Protein AF-A0A369RUY4-F1 (afdb_monomer)

pLDDT: mean 75.89, std 13.05, range [40.28, 94.81]

Radius of gyration: 27.17 Å; Cα contacts (8 Å, |Δi|>4): 228; chains: 1; bounding box: 70×56×96 Å

Solvent-accessible surface area (backbone atoms only — not comparable to full-atom values): 20072 Å² total; per-residue (Å²): 114,73,68,60,56,51,53,50,53,52,52,54,54,51,54,53,51,55,52,52,51,55,51,40,53,49,48,41,55,51,27,54,54,54,34,48,51,55,45,53,51,63,60,68,72,45,92,86,73,75,51,71,63,56,51,42,53,43,50,34,37,52,31,33,34,54,32,32,48,55,48,35,49,41,52,49,51,58,48,58,36,69,73,66,43,84,73,48,53,76,63,61,49,67,65,57,45,49,52,51,44,51,51,42,50,54,27,51,45,48,31,46,50,41,53,34,53,47,32,51,54,50,38,50,62,71,71,48,67,73,90,72,64,54,77,76,56,57,57,60,64,49,54,50,56,54,52,50,44,53,52,48,51,49,51,52,48,50,54,48,63,66,48,52,66,71,74,44,69,86,74,54,92,78,69,65,83,91,61,90,74,82,79,68,73,53,89,79,61,57,86,80,55,53,74,66,55,39,53,48,54,42,56,49,44,43,64,53,48,50,51,46,48,52,51,36,50,50,42,49,52,52,47,52,54,50,52,52,53,52,47,52,51,52,52,54,48,58,59,55,53,48,54,52,53,52,53,50,47,75,74,41,89,64,58,70,67,46,49,57,53,49,53,55,49,52,52,51,51,50,53,49,53,53,50,52,54,51,53,48,54,54,50,50,50,43,51,49,55,49,50,43,48,48,70,26,46,46,62,56,48,51,50,52,50,47,53,61,80,40,92,66,74,76,58,66,68,59,53,50,53,50,50,50,49,26,39,51,37,45,45,46,50,58,50,54,55,42,73,69,33,63,69,54,45,54,48,53,54,49,50,52,59,65,66,65,61,68,82,84,87,116

Foldseek 3Di:
DVVVVVVVVVVVVVVLLVVLLVLLVVLLVLLCVQLVVLLCLLPVVDPPDDALLSVLLNQLSVLLSVLSNLLSVLSVQLSVQVVPDLVSLVVCDVVNLLVSLLSNLLSLLSNLLSLLLLLVVLLCVLPDDPVPPDVVVSVVSNVVSVVVSVVVSCVVSVVSVVCSVVVPPVPCVPPPDPDSDRDRSDNLPLLPDDLVVLVVVLVCLCVRQVVSLVSLVVSLVVLVVSLVVLVVVLVVCCPPVLVVLVVVCVVDPPNPVSVVVVVVVVVVSVVSVVVSVVSVLSSVLSVLSSVLSCQLPVVVSVSSVCSSVDNDDDDPSVVSVSNSSNSNSSSVSSVVNCVSPVVSVVVVVVVCVVPVPDPPPD

Secondary structure (DSSP, 8-state):
-HHHHHHHHHHHHHHHHHHHHHHHHHHHHHHHHHHHHHHHHHHHT-TT---HHHHHHHHHHHHHHHHHHHHHHHHHHHHHHHHS-HHHHTTS-HHHHHHHHHHHHHHHHHHHHHHHHHHHHHHHHHHS-GGG--TTHHHHHHHHHHHHHHHHHHHHHHHHHHHGGGSS-TTGGGT--S--------TT-GGG--HHHHHHHHHHHIIIIIHHHHHHHHHHHHHHHHHHHHHHHHHHHHHHHHHHHHHHHHH-S-HHHHHHHHHHHHHHHHHHHHHHHHHHHHHHHHHHHHHHHHHHHHHHHHHHHHHHH---PPPHHHHHHHHHHHHHHHHHHHHHHHHH-HHHHHHHHHHHHHHSS-GGG-

Sequence (362 aa):
MANLTAQRNIRSSSIAKSFMHVISILEFCLCILFNMLVVLFFLRKGRRRLSSTQFLIVAVSVTDMFYTCSGVAAALITGIFSETSESAFSVINPIICQLMITFQFILIEASVLTRFLLSMARYAVITRNIKTINTGTMQKLLTFPIIKWMLFMVWTGSILVITIPKWLPPNSIFQQQNKTVLISCSILSSSKLSSDEKFYNFILSILTIVVPSLFILNNYVLILKHLSSSARRVSSYNGGHLAVAYAKLIMNQNRRTSINAIEKQMLRIYTLKRRRSQQRQLATTVMILSSTLIISYYPIVIINIAANFTTVSVSSLYVQVVLSISYLISIVAPMLLLVRNRKLQSYVKSWFKTNSVSPIDQ

Mean predicted aligned error: 9.69 Å

Nearest PDB structures (foldseek):
  9erx-assembly1_R  TM=7.473E-01  e=2.464E-05  Homo sapiens
  7wv9-assembly1_R  TM=6.991E-01  e=1.032E-05  Homo sapiens
  8k8j-assembly1_R  TM=7.428E-01  e=9.490E-05  Escherichia coli
  6n4b-assembly1_R  TM=6.699E-01  e=6.415E-05  Homo sapiens
  8wu1-assembly1_R  TM=6.701E-01  e=2.581E-04  Homo sapiens

Structure (mmCIF, N/CA/C/O backbone):
data_AF-A0A369RUY4-F1
#
_entry.id   AF-A0A369RUY4-F1
#
loop_
_atom_site.group_PDB
_atom_site.id
_atom_site.type_symbol
_atom_site.label_atom_id
_atom_site.label_alt_id
_atom_site.label_comp_id
_atom_site.label_asym_id
_atom_site.label_entity_id
_atom_site.label_seq_id
_atom_site.pdbx_PDB_ins_code
_atom_site.Cartn_x
_atom_site.Cartn_y
_atom_site.Cartn_z
_atom_site.occupancy
_atom_site.B_iso_or_equiv
_atom_site.auth_seq_id
_atom_site.auth_comp_id
_atom_site.auth_asym_id
_atom_site.auth_atom_id
_atom_site.pdbx_PDB_model_num
ATOM 1 N N . MET A 1 1 ? 0.901 -11.880 -49.699 1.00 62.62 1 MET A N 1
ATOM 2 C CA . MET A 1 1 ? 0.2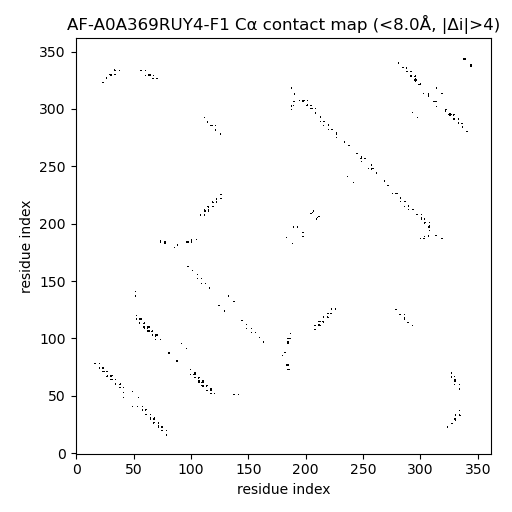33 -12.026 -48.380 1.00 62.62 1 MET A CA 1
ATOM 3 C C . MET A 1 1 ? 1.099 -11.586 -47.192 1.00 62.62 1 MET A C 1
ATOM 5 O O . MET A 1 1 ? 0.550 -10.936 -46.315 1.00 62.62 1 MET A O 1
ATOM 9 N N . ALA A 1 2 ? 2.421 -11.825 -47.174 1.00 70.69 2 ALA A N 1
ATOM 10 C CA . ALA A 1 2 ? 3.309 -11.419 -46.066 1.00 70.69 2 ALA A CA 1
ATOM 11 C C . ALA A 1 2 ? 3.302 -9.905 -45.725 1.00 70.69 2 ALA A C 1
ATOM 13 O O . ALA A 1 2 ? 3.441 -9.528 -44.562 1.00 70.69 2 ALA A O 1
ATOM 14 N N . ASN A 1 3 ? 3.072 -9.036 -46.718 1.00 75.00 3 ASN A N 1
ATOM 15 C CA . ASN A 1 3 ? 3.062 -7.581 -46.516 1.00 75.00 3 ASN A CA 1
ATOM 16 C C . ASN A 1 3 ? 1.804 -7.082 -45.768 1.00 75.00 3 ASN A C 1
ATOM 18 O O . ASN A 1 3 ? 1.881 -6.176 -44.942 1.00 75.00 3 ASN A O 1
ATOM 22 N N . LEU A 1 4 ? 0.650 -7.732 -45.977 1.00 75.88 4 LEU A N 1
ATOM 23 C CA . LEU A 1 4 ? -0.608 -7.387 -45.296 1.00 75.88 4 LEU A CA 1
ATOM 24 C C . LEU A 1 4 ? -0.599 -7.818 -43.823 1.00 75.88 4 LEU A C 1
ATOM 26 O O . LEU A 1 4 ? -1.113 -7.102 -42.965 1.00 75.88 4 LEU A O 1
ATOM 30 N N . THR A 1 5 ? 0.018 -8.961 -43.508 1.00 76.69 5 THR A N 1
ATOM 31 C CA . THR A 1 5 ? 0.203 -9.417 -42.121 1.00 76.69 5 THR A CA 1
ATOM 32 C C . THR A 1 5 ? 1.161 -8.514 -41.347 1.00 76.69 5 THR A C 1
ATOM 34 O O . THR A 1 5 ? 0.877 -8.176 -40.199 1.00 76.69 5 THR A O 1
ATOM 37 N N . ALA A 1 6 ? 2.244 -8.046 -41.978 1.00 70.75 6 ALA A N 1
ATOM 38 C CA . ALA A 1 6 ? 3.175 -7.102 -41.359 1.00 70.75 6 ALA A CA 1
ATOM 39 C C . ALA A 1 6 ? 2.502 -5.748 -41.068 1.00 70.75 6 ALA A C 1
ATOM 41 O O . ALA A 1 6 ? 2.570 -5.247 -39.946 1.00 70.75 6 ALA A O 1
ATOM 42 N N . GLN A 1 7 ? 1.762 -5.200 -42.036 1.00 73.06 7 GLN A N 1
ATOM 43 C CA . GLN A 1 7 ? 1.059 -3.925 -41.873 1.00 73.06 7 GLN A CA 1
ATOM 44 C C . GLN A 1 7 ? -0.062 -3.999 -40.819 1.00 73.06 7 GLN A C 1
ATOM 46 O O . GLN A 1 7 ? -0.248 -3.060 -40.039 1.00 73.06 7 GLN A O 1
ATOM 51 N N . ARG A 1 8 ? -0.775 -5.133 -40.731 1.00 74.56 8 ARG A N 1
ATOM 52 C CA . ARG A 1 8 ? -1.787 -5.370 -39.689 1.00 74.56 8 ARG A CA 1
ATOM 53 C C . ARG A 1 8 ? -1.167 -5.421 -38.290 1.00 74.56 8 ARG A C 1
ATOM 55 O O . ARG A 1 8 ? -1.718 -4.802 -37.383 1.00 74.56 8 ARG A O 1
ATOM 62 N N . ASN A 1 9 ? -0.018 -6.083 -38.136 1.00 71.94 9 ASN A N 1
ATOM 63 C CA . ASN A 1 9 ? 0.699 -6.178 -36.859 1.00 71.94 9 ASN A CA 1
ATOM 64 C C . ASN A 1 9 ? 1.228 -4.816 -36.380 1.00 71.94 9 ASN A C 1
ATOM 66 O O . ASN A 1 9 ? 1.150 -4.500 -35.190 1.00 71.94 9 ASN A O 1
ATOM 70 N N . ILE A 1 10 ? 1.707 -3.972 -37.300 1.00 75.94 10 ILE A N 1
ATOM 71 C CA . ILE A 1 10 ? 2.137 -2.604 -36.977 1.00 75.94 10 ILE A CA 1
ATOM 72 C C . ILE A 1 10 ? 0.941 -1.790 -36.462 1.00 75.94 10 ILE A C 1
ATOM 74 O O . ILE A 1 10 ? 1.022 -1.186 -35.388 1.00 75.94 10 ILE A O 1
ATOM 78 N N . ARG A 1 11 ? -0.203 -1.842 -37.160 1.00 72.88 11 ARG A N 1
ATOM 79 C CA . ARG A 1 11 ? -1.408 -1.086 -36.780 1.00 72.88 11 ARG A CA 1
ATOM 80 C C . ARG A 1 11 ? -1.993 -1.541 -35.441 1.00 72.88 11 ARG A C 1
ATOM 82 O O . ARG A 1 11 ? -2.355 -0.694 -34.629 1.00 72.88 11 ARG A O 1
ATOM 89 N N . SER A 1 12 ? -2.042 -2.848 -35.170 1.00 73.75 12 SER A N 1
ATOM 90 C CA . SER A 1 12 ? -2.511 -3.359 -33.873 1.00 73.75 12 SER A CA 1
ATOM 91 C C . SER A 1 12 ? -1.590 -2.952 -32.721 1.00 73.75 12 SER A C 1
ATOM 93 O O . SER A 1 12 ? -2.078 -2.631 -31.640 1.00 73.75 12 SER A O 1
ATOM 95 N N . SER A 1 13 ? -0.272 -2.911 -32.950 1.00 75.00 13 SER A N 1
ATOM 96 C CA . SER A 1 13 ? 0.691 -2.483 -31.927 1.00 75.00 13 SER A CA 1
ATOM 97 C C . SER A 1 13 ? 0.571 -0.993 -31.585 1.00 75.00 13 SER A C 1
ATOM 99 O O . SER A 1 13 ? 0.674 -0.628 -30.417 1.00 75.00 13 SER A O 1
ATOM 101 N N . SER A 1 14 ? 0.291 -0.143 -32.578 1.00 77.81 14 SER A N 1
ATOM 102 C CA . SER A 1 14 ? 0.084 1.295 -32.379 1.00 77.81 14 SER A CA 1
ATOM 103 C C . SER A 1 14 ? -1.190 1.571 -31.575 1.00 77.81 14 SER A C 1
ATOM 105 O O . SER A 1 14 ? -1.129 2.280 -30.575 1.00 77.81 14 SER A O 1
ATOM 107 N N . ILE A 1 15 ? -2.311 0.919 -31.911 1.00 80.12 15 ILE A N 1
ATOM 108 C CA . ILE A 1 15 ? -3.580 1.084 -31.177 1.00 80.12 15 ILE A CA 1
ATOM 109 C C . ILE A 1 15 ? -3.428 0.668 -29.706 1.00 80.12 15 ILE A C 1
ATOM 111 O O . ILE A 1 15 ? -3.893 1.377 -28.813 1.00 80.12 15 ILE A O 1
ATOM 115 N N . ALA A 1 16 ? -2.752 -0.456 -29.440 1.00 78.69 16 ALA A N 1
ATOM 116 C CA . ALA A 1 16 ? -2.512 -0.921 -28.075 1.00 78.69 16 ALA A CA 1
ATOM 117 C C . ALA A 1 16 ? -1.674 0.080 -27.261 1.00 78.69 16 ALA A C 1
ATOM 119 O O . ALA A 1 16 ? -1.994 0.352 -26.104 1.00 78.69 16 ALA A O 1
ATOM 120 N N . LYS A 1 17 ? -0.638 0.675 -27.869 1.00 75.31 17 LYS A N 1
ATOM 121 C CA . LYS A 1 17 ? 0.183 1.709 -27.223 1.00 75.31 17 LYS A CA 1
ATOM 122 C C . LYS A 1 17 ? -0.643 2.948 -26.890 1.00 75.31 17 LYS A C 1
ATOM 124 O O . LYS A 1 17 ? -0.644 3.358 -25.730 1.00 75.31 17 LYS A O 1
ATOM 129 N N . SER A 1 18 ? -1.390 3.497 -27.850 1.00 77.06 18 SER A N 1
ATOM 130 C CA . SER A 1 18 ? -2.226 4.683 -27.618 1.00 77.06 18 SER A CA 1
ATOM 131 C C . SER A 1 18 ? -3.280 4.436 -26.533 1.00 77.06 18 SER A C 1
ATOM 133 O O . SER A 1 18 ? -3.500 5.291 -25.679 1.00 77.06 18 SER A O 1
ATOM 135 N N . PHE A 1 19 ? -3.883 3.243 -26.498 1.00 79.69 19 PHE A N 1
ATOM 136 C CA . PHE A 1 19 ? -4.827 2.865 -25.445 1.00 79.69 19 PHE A CA 1
ATOM 137 C C . PHE A 1 19 ? -4.181 2.861 -24.050 1.00 79.69 19 PHE A C 1
ATOM 139 O O . PHE A 1 19 ? -4.746 3.422 -23.111 1.00 79.69 19 PHE A O 1
ATOM 146 N N . MET A 1 20 ? -2.968 2.310 -23.919 1.00 77.31 20 MET A N 1
ATOM 147 C CA . MET A 1 20 ? -2.221 2.351 -22.656 1.00 77.31 20 MET A CA 1
ATOM 148 C C . MET A 1 20 ? -1.911 3.786 -22.209 1.00 77.31 20 MET A C 1
ATOM 150 O O . MET A 1 20 ? -1.991 4.074 -21.019 1.00 77.31 20 MET A O 1
ATOM 154 N N . HIS A 1 21 ? -1.637 4.709 -23.139 1.00 76.56 21 HIS A N 1
ATOM 155 C CA . HIS A 1 21 ? -1.399 6.118 -22.799 1.00 76.56 21 HIS A CA 1
ATOM 156 C C . HIS A 1 21 ? -2.650 6.778 -22.225 1.00 76.56 21 HIS A C 1
ATOM 158 O O . HIS A 1 21 ? -2.573 7.459 -21.204 1.00 76.56 21 HIS A O 1
ATOM 164 N N . VAL A 1 22 ? -3.810 6.549 -22.847 1.00 80.69 22 VAL A N 1
ATOM 165 C CA . VAL A 1 22 ? -5.093 7.066 -22.350 1.00 80.69 22 VAL A CA 1
ATOM 166 C C . VAL A 1 22 ? -5.375 6.542 -20.941 1.00 80.69 22 VAL A C 1
ATOM 168 O O . VAL A 1 22 ? -5.764 7.323 -20.072 1.00 80.69 22 VAL A O 1
ATOM 171 N N . ILE A 1 23 ? -5.123 5.252 -20.688 1.00 80.62 23 ILE A N 1
ATOM 172 C CA . ILE A 1 23 ? -5.249 4.667 -19.346 1.00 80.62 23 ILE A CA 1
ATOM 173 C C . ILE A 1 23 ? -4.308 5.363 -18.359 1.00 80.62 23 ILE A C 1
ATOM 175 O O . ILE A 1 23 ? -4.765 5.788 -17.301 1.00 80.62 23 ILE A O 1
ATOM 179 N N . SER A 1 24 ? -3.028 5.542 -18.697 1.00 76.38 24 SER A N 1
ATOM 180 C CA . SER A 1 24 ? -2.070 6.214 -17.812 1.00 76.38 24 SER A CA 1
ATOM 181 C C . SER A 1 24 ? -2.463 7.667 -17.511 1.00 76.38 24 SER A C 1
ATOM 183 O O . SER A 1 24 ? -2.373 8.102 -16.364 1.00 76.38 24 SER A O 1
ATOM 185 N N . ILE A 1 25 ? -2.959 8.420 -18.499 1.00 78.12 25 ILE A N 1
ATOM 186 C CA . ILE A 1 25 ? -3.465 9.790 -18.290 1.00 78.12 25 ILE A CA 1
ATOM 187 C C . ILE A 1 25 ? -4.665 9.778 -17.338 1.00 78.12 25 ILE A C 1
ATOM 189 O O . ILE A 1 25 ? -4.730 10.583 -16.407 1.00 78.12 25 ILE A O 1
ATOM 193 N N . LEU A 1 26 ? -5.601 8.847 -17.533 1.00 81.12 26 LEU A N 1
ATOM 194 C CA . LEU A 1 26 ? -6.762 8.705 -16.660 1.00 81.12 26 LEU A CA 1
ATOM 195 C C . LEU A 1 26 ? -6.344 8.351 -15.223 1.00 81.12 26 LEU A C 1
ATOM 197 O O . LEU A 1 26 ? -6.834 8.969 -14.277 1.00 81.12 26 LEU A O 1
ATOM 201 N N . GLU A 1 27 ? -5.413 7.408 -15.054 1.00 77.88 27 GLU A N 1
ATOM 202 C CA . GLU A 1 27 ? -4.807 7.058 -13.763 1.00 77.88 27 GLU A CA 1
ATOM 203 C C . GLU A 1 27 ? -4.219 8.293 -13.075 1.00 77.88 27 GLU A C 1
ATOM 205 O O . GLU A 1 27 ? -4.485 8.528 -11.897 1.00 77.88 27 GLU A O 1
ATOM 210 N N . PHE A 1 28 ? -3.482 9.127 -13.808 1.00 78.44 28 PHE A N 1
ATOM 211 C CA . PHE A 1 28 ? -2.893 10.358 -13.284 1.00 78.44 28 PHE A CA 1
ATOM 212 C C . PHE A 1 28 ? -3.943 11.366 -12.816 1.00 78.44 28 PHE A C 1
ATOM 214 O O . PHE A 1 28 ? -3.868 11.852 -11.684 1.00 78.44 28 PHE A O 1
ATOM 221 N N . CYS A 1 29 ? -4.954 11.641 -13.644 1.00 79.38 29 CYS A N 1
ATOM 222 C CA . CYS A 1 29 ? -6.037 12.558 -13.295 1.00 79.38 29 CYS A CA 1
ATOM 223 C C . CYS A 1 29 ? -6.797 12.088 -12.048 1.00 79.38 29 CYS A C 1
ATOM 225 O O . CYS A 1 29 ? -7.028 12.877 -11.127 1.00 79.38 29 CYS A O 1
ATOM 227 N N . LEU A 1 30 ? -7.147 10.799 -11.984 1.00 80.69 30 LEU A N 1
ATOM 228 C CA . LEU A 1 30 ? -7.824 10.218 -10.825 1.00 80.69 30 LEU A CA 1
ATOM 229 C C . LEU A 1 30 ? -6.920 10.260 -9.588 1.00 80.69 30 LEU A C 1
ATOM 231 O O . LEU A 1 30 ? -7.365 10.659 -8.512 1.00 80.69 30 LEU A O 1
ATOM 235 N N . CYS A 1 31 ? -5.644 9.906 -9.730 1.00 78.25 31 CYS A N 1
ATOM 236 C CA . CYS A 1 31 ? -4.682 9.917 -8.637 1.00 78.25 31 CYS A CA 1
ATOM 237 C C . CYS A 1 31 ? -4.565 11.295 -7.989 1.00 78.25 31 CYS A C 1
ATOM 239 O O . CYS A 1 31 ? -4.721 11.408 -6.770 1.00 78.25 31 CYS A O 1
ATOM 241 N N . ILE A 1 32 ? -4.327 12.335 -8.792 1.00 78.19 32 ILE A N 1
ATOM 242 C CA . ILE A 1 32 ? -4.198 13.704 -8.291 1.00 78.19 32 ILE A CA 1
ATOM 243 C C . ILE A 1 32 ? -5.486 14.116 -7.596 1.00 78.19 32 ILE A C 1
ATOM 245 O O . ILE A 1 32 ? -5.438 14.571 -6.455 1.00 78.19 32 ILE A O 1
ATOM 249 N N . LEU A 1 33 ? -6.637 13.911 -8.240 1.00 79.38 33 LEU A N 1
ATOM 250 C CA . LEU A 1 33 ? -7.919 14.335 -7.694 1.00 79.38 33 LEU A CA 1
ATOM 251 C C . LEU A 1 33 ? -8.200 13.674 -6.337 1.00 79.38 33 LEU A C 1
ATOM 253 O O . LEU A 1 33 ? -8.478 14.364 -5.356 1.00 79.38 33 LEU A O 1
ATOM 257 N N . PHE A 1 34 ? -8.076 12.350 -6.236 1.00 79.81 34 PHE A N 1
ATOM 258 C CA . PHE A 1 34 ? -8.423 11.637 -5.007 1.00 79.81 34 PHE A CA 1
ATOM 259 C C . PHE A 1 34 ? -7.392 11.807 -3.893 1.00 79.81 34 PHE A C 1
ATOM 261 O O . PHE A 1 34 ? -7.782 12.032 -2.743 1.00 79.81 34 PHE A O 1
ATOM 268 N N . ASN A 1 35 ? -6.095 11.754 -4.203 1.00 77.62 35 ASN A N 1
ATOM 269 C CA . ASN A 1 35 ? -5.068 11.941 -3.181 1.00 77.62 35 ASN A CA 1
ATOM 270 C C . ASN A 1 35 ? -5.038 13.380 -2.662 1.00 77.62 35 ASN A C 1
ATOM 272 O O . ASN A 1 35 ? -4.966 13.578 -1.446 1.00 77.62 35 ASN A O 1
ATOM 276 N N . MET A 1 36 ? -5.203 14.384 -3.532 1.00 79.38 36 MET A N 1
ATOM 277 C CA . MET A 1 36 ? -5.316 15.777 -3.091 1.00 79.38 36 MET A CA 1
ATOM 278 C C . MET A 1 36 ? -6.550 15.995 -2.219 1.00 79.38 36 MET A C 1
ATOM 280 O O . MET A 1 36 ? -6.442 16.651 -1.186 1.00 79.38 36 MET A O 1
ATOM 284 N N . LEU A 1 37 ? -7.703 15.400 -2.549 1.00 76.44 37 LEU A N 1
ATOM 285 C CA . LEU A 1 37 ? -8.894 15.478 -1.693 1.00 76.44 37 LEU A CA 1
ATOM 286 C C . LEU A 1 37 ? -8.634 14.915 -0.289 1.00 76.44 37 LEU A C 1
ATOM 288 O O . LEU A 1 37 ? -9.053 15.519 0.700 1.00 76.44 37 LEU A O 1
ATOM 292 N N . VAL A 1 38 ? -7.914 13.794 -0.177 1.00 75.75 38 VAL A N 1
ATOM 293 C CA . VAL A 1 38 ? -7.532 13.210 1.120 1.00 75.75 38 VAL A CA 1
ATOM 294 C C . VAL A 1 38 ? -6.598 14.144 1.890 1.00 75.75 38 VAL A C 1
ATOM 296 O O . VAL A 1 38 ? -6.826 14.405 3.074 1.00 75.75 38 VAL A O 1
ATOM 299 N N . VAL A 1 39 ? -5.568 14.679 1.235 1.00 75.88 39 VAL A N 1
ATOM 300 C CA . VAL A 1 39 ? -4.593 15.585 1.858 1.00 75.88 39 VAL A CA 1
ATOM 301 C C . VAL A 1 39 ? -5.268 16.880 2.318 1.00 75.88 39 VAL A C 1
ATOM 303 O O . VAL A 1 39 ? -5.181 17.234 3.497 1.00 75.88 39 VAL A O 1
ATOM 306 N N . LEU A 1 40 ? -6.015 17.545 1.434 1.00 74.19 40 LEU A N 1
ATOM 307 C CA . LEU A 1 40 ? -6.761 18.769 1.733 1.00 74.19 40 LEU A CA 1
ATOM 308 C C . LEU A 1 40 ? -7.774 18.553 2.860 1.00 74.19 40 LEU A C 1
ATOM 310 O O . LEU A 1 40 ? -7.908 19.405 3.741 1.00 74.19 40 LEU A O 1
ATOM 314 N N . PHE A 1 41 ? -8.437 17.393 2.893 1.00 72.62 41 PHE A N 1
ATOM 315 C CA . PHE A 1 41 ? -9.340 17.025 3.980 1.00 72.62 41 PHE A CA 1
ATOM 316 C C . PHE A 1 41 ? -8.630 17.034 5.342 1.00 72.62 41 PHE A C 1
ATOM 318 O O . PHE A 1 41 ? -9.129 17.618 6.311 1.00 72.62 41 PHE A O 1
ATOM 325 N N . PHE A 1 42 ? -7.467 16.387 5.436 1.00 70.81 42 PHE A N 1
ATOM 326 C CA . PHE A 1 42 ? -6.733 16.296 6.697 1.00 70.81 42 PHE A CA 1
ATOM 327 C C . PHE A 1 42 ? -6.078 17.620 7.099 1.00 70.81 42 PHE A C 1
ATOM 329 O O . PHE A 1 42 ? -6.042 17.922 8.294 1.00 70.81 42 PHE A O 1
ATOM 336 N N . LEU A 1 43 ? -5.640 18.433 6.133 1.00 71.31 43 LEU A N 1
ATOM 337 C CA . LEU A 1 43 ? -5.095 19.769 6.381 1.00 71.31 43 LEU A CA 1
ATOM 338 C C . LEU A 1 43 ? -6.174 20.757 6.862 1.00 71.31 43 LEU A C 1
ATOM 340 O O . LEU A 1 43 ? -5.938 21.510 7.811 1.00 71.31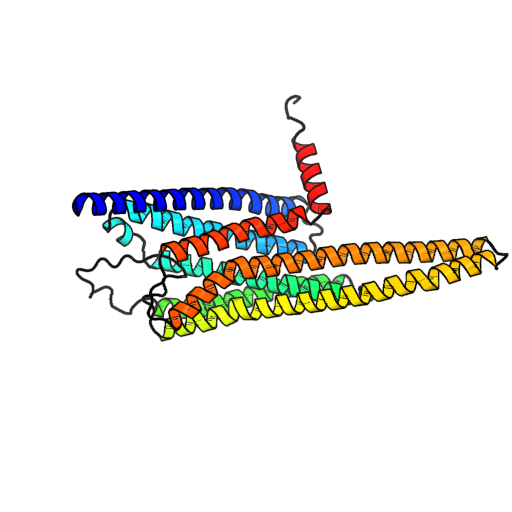 43 LEU A O 1
ATOM 344 N N . ARG A 1 44 ? -7.382 20.725 6.278 1.00 73.88 44 ARG A N 1
ATOM 345 C CA . ARG A 1 44 ? -8.477 21.661 6.605 1.00 73.88 44 ARG A CA 1
ATOM 346 C C . ARG A 1 44 ? -9.145 21.380 7.950 1.00 73.88 44 ARG A C 1
ATOM 348 O O . ARG A 1 44 ? -9.673 22.296 8.572 1.00 73.88 44 ARG A O 1
ATOM 355 N N . LYS A 1 45 ? -9.084 20.142 8.456 1.00 63.97 45 LYS A N 1
ATOM 356 C CA . LYS A 1 45 ? -9.671 19.752 9.756 1.00 63.97 45 LYS A CA 1
ATOM 357 C C . LYS A 1 45 ? -9.011 20.426 10.979 1.00 63.97 45 LYS A C 1
ATOM 359 O O . LYS A 1 45 ? -9.448 20.223 12.111 1.00 63.97 45 LYS A O 1
ATOM 364 N N . GLY A 1 46 ? -8.005 21.268 10.754 1.00 51.97 46 GLY A N 1
ATOM 365 C CA . GLY A 1 46 ? -7.382 22.111 11.760 1.00 51.97 46 GLY A CA 1
ATOM 366 C C . GLY A 1 46 ? -6.157 21.438 12.364 1.00 51.97 46 GLY A C 1
ATOM 367 O O . GLY A 1 46 ? -6.221 20.317 12.870 1.00 51.97 46 GLY A O 1
ATOM 368 N N . ARG A 1 47 ? -5.036 22.171 12.372 1.00 56.47 47 ARG A N 1
ATOM 369 C CA . ARG A 1 47 ? -3.714 21.762 12.891 1.00 56.47 47 ARG A CA 1
ATOM 370 C C . ARG A 1 47 ? -3.719 21.220 14.332 1.00 56.47 47 ARG A C 1
ATOM 372 O O . ARG A 1 47 ? -2.708 20.705 14.791 1.00 56.47 47 ARG A O 1
ATOM 379 N N . ARG A 1 48 ? -4.824 21.334 15.078 1.00 54.53 48 ARG A N 1
ATOM 380 C CA . ARG A 1 48 ? -4.825 21.197 16.538 1.00 54.53 48 ARG A CA 1
ATOM 381 C C . ARG A 1 48 ? -5.070 19.800 17.111 1.00 54.53 48 ARG A C 1
ATOM 383 O O . ARG A 1 48 ? -4.979 19.712 18.327 1.00 54.53 48 ARG A O 1
ATOM 390 N N . ARG A 1 49 ? -5.337 18.723 16.343 1.00 65.88 49 ARG A N 1
ATOM 391 C CA . ARG A 1 49 ? -5.424 17.338 16.903 1.00 65.88 49 ARG A CA 1
ATOM 392 C C . ARG A 1 49 ? -5.539 16.213 15.849 1.00 65.88 49 ARG A C 1
ATOM 394 O O . ARG A 1 49 ? -6.457 15.391 15.902 1.00 65.88 49 ARG A O 1
ATOM 401 N N . LEU A 1 50 ? -4.619 16.131 14.885 1.00 69.94 50 LEU A N 1
ATOM 402 C CA . LEU A 1 50 ? -4.495 14.903 14.083 1.00 69.94 50 LEU A CA 1
ATOM 403 C C . LEU A 1 50 ? -3.954 13.774 14.972 1.00 69.94 50 LEU A C 1
ATOM 405 O O . LEU A 1 50 ? -2.935 13.927 15.638 1.00 69.94 50 LEU A O 1
ATOM 409 N N . SER A 1 51 ? -4.646 12.634 15.004 1.00 75.62 51 SER A N 1
ATOM 410 C CA . SER A 1 51 ? -4.110 11.427 15.651 1.00 75.62 51 SER A CA 1
ATOM 411 C C . SER A 1 51 ? -2.923 10.878 14.855 1.00 75.62 51 SER A C 1
ATOM 413 O O . SER A 1 51 ? -2.897 11.008 13.631 1.00 75.62 51 SER A O 1
ATOM 415 N N . SER A 1 52 ? -1.988 10.184 15.512 1.00 76.44 52 SER A N 1
ATOM 416 C CA . SER A 1 52 ? -0.795 9.606 14.866 1.00 76.44 52 SER A CA 1
ATOM 417 C C . SER A 1 52 ? -1.134 8.751 13.650 1.00 76.44 52 SER A C 1
ATOM 419 O O . SER A 1 52 ? -0.435 8.755 12.646 1.00 76.44 52 SER A O 1
ATOM 421 N N . THR A 1 53 ? -2.258 8.038 13.699 1.00 79.88 53 THR A N 1
ATOM 422 C CA . THR A 1 53 ? -2.698 7.264 12.544 1.00 79.88 53 THR A CA 1
ATOM 423 C C . THR A 1 53 ? -3.185 8.123 11.389 1.00 79.88 53 THR A C 1
ATOM 425 O O . THR A 1 53 ? -2.941 7.783 10.241 1.00 79.88 53 THR A O 1
ATOM 428 N N . GLN A 1 54 ? -3.902 9.210 11.659 1.00 80.94 54 GLN A N 1
ATOM 429 C CA . GLN A 1 54 ? -4.336 10.091 10.577 1.00 80.94 54 GLN A CA 1
ATOM 430 C C . GLN A 1 54 ? -3.123 10.685 9.865 1.00 80.94 54 GLN A C 1
ATOM 432 O O . GLN A 1 54 ? -3.129 10.737 8.645 1.00 80.94 54 GLN A O 1
ATOM 437 N N . PHE A 1 55 ? -2.064 11.014 10.610 1.00 82.25 55 PHE A N 1
ATOM 438 C CA . PHE A 1 55 ? -0.792 11.427 10.025 1.00 82.25 55 PHE A CA 1
ATOM 439 C C . PHE A 1 55 ? -0.183 10.342 9.124 1.00 82.25 55 PHE A C 1
ATOM 441 O O . PHE A 1 55 ? 0.150 10.623 7.981 1.00 82.25 55 PHE A O 1
ATOM 448 N N . LEU A 1 56 ? -0.117 9.087 9.587 1.00 83.94 56 LEU A N 1
ATOM 449 C CA . LEU A 1 56 ? 0.386 7.974 8.767 1.00 83.94 56 LEU A CA 1
ATOM 450 C C . LEU A 1 56 ? -0.482 7.700 7.527 1.00 83.94 56 LEU A C 1
ATOM 452 O O . LEU A 1 56 ? 0.050 7.359 6.482 1.00 83.94 56 LEU A O 1
ATOM 456 N N . ILE A 1 57 ? -1.805 7.866 7.613 1.00 83.88 57 ILE A N 1
ATOM 457 C CA . ILE A 1 57 ? -2.701 7.728 6.451 1.00 83.88 57 ILE A CA 1
ATOM 458 C C . ILE A 1 57 ? -2.428 8.833 5.425 1.00 83.88 57 ILE A C 1
ATOM 460 O O . ILE A 1 57 ? -2.384 8.552 4.229 1.00 83.88 57 ILE A O 1
ATOM 464 N N . VAL A 1 58 ? -2.230 10.073 5.882 1.00 84.38 58 VAL A N 1
ATOM 465 C CA . VAL A 1 58 ? -1.839 11.187 5.006 1.00 84.38 58 VAL A CA 1
ATOM 466 C C . VAL A 1 58 ? -0.493 10.896 4.358 1.00 84.38 58 VAL A C 1
ATOM 468 O O . VAL A 1 58 ? -0.387 11.026 3.148 1.00 84.38 58 VAL A O 1
ATOM 471 N N . ALA A 1 59 ? 0.493 10.441 5.133 1.00 85.38 59 ALA A N 1
ATOM 472 C CA . ALA A 1 59 ? 1.811 10.092 4.615 1.00 85.38 59 ALA A CA 1
ATOM 473 C C . ALA A 1 59 ? 1.726 9.023 3.512 1.00 85.38 59 ALA A C 1
ATOM 475 O O . ALA A 1 59 ? 2.245 9.271 2.431 1.00 85.38 59 ALA A O 1
ATOM 476 N N . VAL A 1 60 ? 0.979 7.925 3.725 1.00 87.19 60 VAL A N 1
ATOM 477 C CA . VAL A 1 60 ? 0.725 6.909 2.678 1.00 87.19 60 VAL A CA 1
ATOM 478 C C . VAL A 1 60 ? 0.089 7.536 1.438 1.00 87.19 60 VAL A C 1
ATOM 480 O O . VAL A 1 60 ? 0.505 7.253 0.324 1.00 87.19 60 VAL A O 1
ATOM 483 N N . SER A 1 61 ? -0.914 8.398 1.615 1.00 87.38 61 SER A N 1
ATOM 484 C CA . SER A 1 61 ? -1.628 9.003 0.480 1.00 87.38 61 SER A CA 1
ATOM 485 C C . SER A 1 61 ? -0.716 9.934 -0.328 1.00 87.38 61 SER A C 1
ATOM 487 O O . SER A 1 61 ? -0.780 9.961 -1.551 1.00 87.38 61 SER A O 1
ATOM 489 N N . VAL A 1 62 ? 0.164 10.677 0.349 1.00 86.69 62 VAL A N 1
ATOM 490 C CA . VAL A 1 62 ? 1.148 11.557 -0.292 1.00 86.69 62 VAL A CA 1
ATOM 491 C C . VAL A 1 62 ? 2.202 10.738 -1.037 1.00 86.69 62 VAL A C 1
ATOM 493 O O . VAL A 1 62 ? 2.507 11.053 -2.184 1.00 86.69 62 VAL A O 1
ATOM 496 N N . THR A 1 63 ? 2.734 9.672 -0.433 1.00 89.38 63 THR A N 1
ATOM 497 C CA . THR A 1 63 ? 3.718 8.803 -1.100 1.00 89.38 63 THR A CA 1
ATOM 498 C C . THR A 1 63 ? 3.116 8.083 -2.301 1.00 89.38 63 THR A C 1
ATOM 500 O O . THR A 1 63 ? 3.731 8.065 -3.361 1.00 89.38 63 THR A O 1
ATOM 503 N N . ASP A 1 64 ? 1.893 7.562 -2.167 1.00 88.50 64 ASP A N 1
ATOM 504 C CA . ASP A 1 64 ? 1.168 6.868 -3.238 1.00 88.50 64 ASP A CA 1
ATOM 505 C C . ASP A 1 64 ? 0.828 7.835 -4.393 1.00 88.50 64 ASP A C 1
ATOM 507 O O . ASP A 1 64 ? 0.902 7.460 -5.567 1.00 88.50 64 ASP A O 1
ATOM 511 N N . MET A 1 65 ? 0.543 9.107 -4.076 1.00 88.25 65 MET A N 1
ATOM 512 C CA . MET A 1 65 ? 0.371 10.174 -5.066 1.00 88.25 65 MET A CA 1
ATOM 513 C C . MET A 1 65 ? 1.655 10.424 -5.853 1.00 88.25 65 MET A C 1
ATOM 515 O O . MET A 1 65 ? 1.637 10.364 -7.079 1.00 88.25 65 MET A O 1
ATOM 519 N N . PHE A 1 66 ? 2.776 10.672 -5.168 1.00 89.19 66 PHE A N 1
ATOM 520 C CA . PHE A 1 66 ? 4.060 10.896 -5.837 1.00 89.19 66 PHE A CA 1
ATOM 521 C C . PHE A 1 66 ? 4.511 9.671 -6.640 1.00 89.19 66 PHE A C 1
ATOM 523 O O . PHE A 1 66 ? 5.057 9.829 -7.733 1.00 89.19 66 PHE A O 1
ATOM 530 N N . TYR A 1 67 ? 4.252 8.459 -6.141 1.00 89.56 67 TYR A N 1
ATOM 531 C CA . TYR A 1 67 ? 4.591 7.212 -6.829 1.00 89.56 67 TYR A CA 1
ATOM 532 C C . TYR A 1 67 ? 3.829 7.091 -8.146 1.00 89.56 67 TYR A C 1
ATOM 534 O O . TYR A 1 67 ? 4.426 6.885 -9.198 1.00 89.56 67 TYR A O 1
ATOM 542 N N . THR A 1 68 ? 2.520 7.321 -8.108 1.00 88.06 68 THR A N 1
ATOM 543 C CA . THR A 1 68 ? 1.682 7.271 -9.308 1.00 88.06 68 THR A CA 1
ATOM 544 C C . THR A 1 68 ? 2.022 8.405 -10.278 1.00 88.06 68 THR A C 1
ATOM 546 O O . THR A 1 68 ? 2.149 8.165 -11.473 1.00 88.06 68 THR A O 1
ATOM 549 N N . CYS A 1 69 ? 2.237 9.633 -9.786 1.00 87.25 69 CYS A N 1
ATOM 550 C CA . CYS A 1 69 ? 2.610 10.769 -10.634 1.00 87.25 69 CYS A CA 1
ATOM 551 C C . CYS A 1 69 ? 3.947 10.539 -11.345 1.00 87.25 69 CYS A C 1
ATOM 553 O O . CYS A 1 69 ? 4.051 10.785 -12.543 1.00 87.25 69 CYS A O 1
ATOM 555 N N . SER A 1 70 ? 4.960 10.046 -10.628 1.00 87.62 70 SER A N 1
ATOM 556 C CA . SER A 1 70 ? 6.265 9.734 -11.224 1.00 87.62 70 SER A CA 1
ATOM 557 C C . SER A 1 70 ? 6.211 8.517 -12.151 1.00 87.62 70 SER A C 1
ATOM 559 O O . SER A 1 70 ? 6.908 8.502 -13.164 1.00 87.62 70 SER A O 1
ATOM 561 N N . GLY A 1 71 ? 5.370 7.526 -11.842 1.00 85.12 71 GLY A N 1
ATOM 562 C CA . GLY A 1 71 ? 5.079 6.367 -12.686 1.00 85.12 71 GLY A CA 1
ATOM 563 C C . GLY A 1 71 ? 4.455 6.750 -14.022 1.00 85.12 71 GLY A C 1
ATOM 564 O O . GLY A 1 71 ? 4.992 6.421 -15.079 1.00 85.12 71 GLY A O 1
ATOM 565 N N . VAL A 1 72 ? 3.366 7.519 -13.980 1.00 84.00 72 VAL A N 1
ATOM 566 C CA . VAL A 1 72 ? 2.699 8.000 -15.193 1.00 84.00 72 VAL A CA 1
ATOM 567 C C . VAL A 1 72 ? 3.594 8.958 -15.972 1.00 84.00 72 VAL A C 1
ATOM 569 O O . VAL A 1 72 ? 3.663 8.844 -17.191 1.00 84.00 72 VAL A O 1
ATOM 572 N N . ALA A 1 73 ? 4.331 9.853 -15.3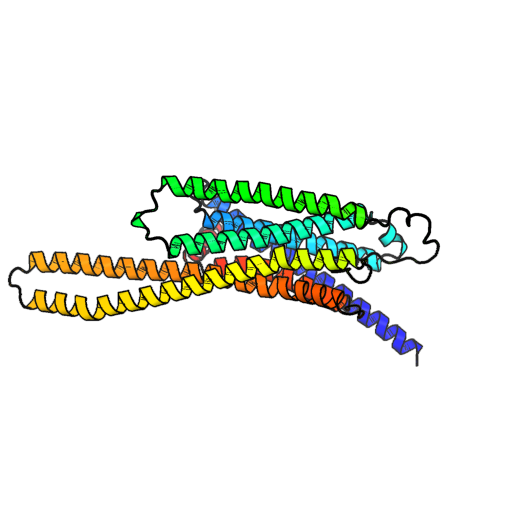07 1.00 84.31 73 ALA A N 1
ATOM 573 C CA . ALA A 1 73 ? 5.296 10.708 -15.994 1.00 84.31 73 ALA A CA 1
ATOM 574 C C . ALA A 1 73 ? 6.337 9.873 -16.761 1.00 84.31 73 ALA A C 1
ATOM 576 O O . ALA A 1 73 ? 6.605 10.161 -17.924 1.00 84.31 73 ALA A O 1
ATOM 577 N N . ALA A 1 74 ? 6.864 8.798 -16.160 1.00 81.62 74 ALA A N 1
ATOM 578 C CA . ALA A 1 74 ? 7.780 7.885 -16.845 1.00 81.62 74 ALA A CA 1
ATOM 579 C C . ALA A 1 74 ? 7.111 7.191 -18.042 1.00 81.62 74 ALA A C 1
ATOM 581 O O . ALA A 1 74 ? 7.702 7.118 -19.121 1.00 81.62 74 ALA A O 1
ATOM 582 N N . ALA A 1 75 ? 5.873 6.716 -17.879 1.00 79.25 75 ALA A N 1
ATOM 583 C CA . ALA A 1 75 ? 5.110 6.073 -18.948 1.00 79.25 75 ALA A CA 1
ATOM 584 C C . ALA A 1 75 ? 4.824 7.031 -20.119 1.00 79.25 75 ALA A C 1
ATOM 586 O O . ALA A 1 75 ? 4.996 6.652 -21.273 1.00 79.25 75 ALA A O 1
ATOM 587 N N . LEU A 1 76 ? 4.461 8.284 -19.837 1.00 78.94 76 LEU A N 1
ATOM 588 C CA . LEU A 1 76 ? 4.201 9.309 -20.851 1.00 78.94 76 LEU A CA 1
ATOM 589 C C . LEU A 1 76 ? 5.467 9.714 -21.595 1.00 78.94 76 LEU A C 1
ATOM 591 O O . LEU A 1 76 ? 5.453 9.783 -22.819 1.00 78.94 76 LEU A O 1
ATOM 595 N N . ILE A 1 77 ? 6.563 9.945 -20.869 1.00 77.62 77 ILE A N 1
ATOM 596 C CA . ILE A 1 77 ? 7.861 10.255 -21.469 1.00 77.62 77 ILE A CA 1
ATOM 597 C C . ILE A 1 77 ? 8.266 9.093 -22.384 1.00 77.62 77 ILE A C 1
ATOM 599 O O . ILE A 1 77 ? 8.415 9.275 -23.588 1.00 77.62 77 ILE A O 1
ATOM 603 N N . THR A 1 78 ? 8.358 7.870 -21.857 1.00 72.81 78 THR A N 1
ATOM 604 C CA . THR A 1 78 ? 8.745 6.703 -22.673 1.00 72.81 78 THR A CA 1
ATOM 605 C C . THR A 1 78 ? 7.811 6.478 -23.865 1.00 72.81 78 THR A C 1
ATOM 607 O O . THR A 1 78 ? 8.273 6.109 -24.940 1.00 72.81 78 THR A O 1
ATOM 610 N N . GLY A 1 79 ? 6.521 6.752 -23.699 1.00 71.69 79 GLY A N 1
ATOM 611 C CA . GLY A 1 79 ? 5.509 6.697 -24.738 1.00 71.69 79 GLY A CA 1
ATOM 612 C C . GLY A 1 79 ? 5.725 7.686 -25.885 1.00 71.69 79 GLY A C 1
ATOM 613 O O . GLY A 1 79 ? 5.958 7.267 -27.020 1.00 71.69 79 GLY A O 1
ATOM 614 N N . ILE A 1 80 ? 5.742 8.986 -25.574 1.00 72.12 80 ILE A N 1
ATOM 615 C CA . ILE A 1 80 ? 5.931 10.085 -26.539 1.00 72.12 80 ILE A CA 1
ATOM 616 C C . ILE A 1 80 ? 7.255 9.927 -27.296 1.00 72.12 80 ILE A C 1
ATOM 618 O O . ILE A 1 80 ? 7.308 10.068 -28.521 1.00 72.12 80 ILE A O 1
ATOM 622 N N . PHE A 1 81 ? 8.328 9.583 -26.580 1.00 70.00 81 PHE A N 1
ATOM 623 C CA . PHE A 1 81 ? 9.648 9.397 -27.180 1.00 70.00 81 PHE A CA 1
ATOM 624 C C . PHE A 1 81 ? 9.748 8.112 -28.017 1.00 70.00 81 PHE A C 1
ATOM 626 O O . PHE A 1 81 ? 10.584 8.040 -28.913 1.00 70.00 81 PHE A O 1
ATOM 633 N N . SER A 1 82 ? 8.887 7.111 -27.787 1.00 67.25 82 SER A N 1
ATOM 634 C CA . SER A 1 82 ? 8.846 5.902 -28.625 1.00 67.25 82 SER A CA 1
ATOM 635 C C . SER A 1 82 ? 8.187 6.122 -29.991 1.00 67.25 82 SER A C 1
ATOM 637 O O . SER A 1 82 ? 8.440 5.346 -30.912 1.00 67.25 82 SER A O 1
ATOM 639 N N . GLU A 1 83 ? 7.350 7.154 -30.135 1.00 67.75 83 GLU A N 1
ATOM 640 C CA . GLU A 1 83 ? 6.644 7.468 -31.387 1.00 67.75 83 GLU A CA 1
ATOM 641 C C . GLU A 1 83 ? 7.398 8.487 -32.257 1.00 67.75 83 GLU A C 1
ATOM 643 O O . GLU A 1 83 ? 7.275 8.471 -33.479 1.00 67.75 83 GLU A O 1
ATOM 648 N N . THR A 1 84 ? 8.223 9.346 -31.654 1.00 65.00 84 THR A N 1
ATOM 649 C CA . THR A 1 84 ? 8.816 10.532 -32.303 1.00 65.00 84 THR A CA 1
ATOM 650 C C . THR A 1 84 ? 10.185 10.305 -32.962 1.00 65.00 84 THR A C 1
ATOM 652 O O . THR A 1 84 ? 10.925 11.261 -33.161 1.00 65.00 84 THR A O 1
ATOM 655 N N . SER A 1 85 ? 10.477 9.080 -33.423 1.00 55.06 85 SER A N 1
ATOM 656 C CA . SER A 1 85 ? 11.735 8.599 -34.053 1.00 55.06 85 SER A CA 1
ATOM 657 C C . SER A 1 85 ? 12.865 8.188 -33.091 1.00 55.06 85 SER A C 1
ATOM 659 O O . SER A 1 85 ? 13.031 8.748 -32.008 1.00 55.06 85 SER A O 1
ATOM 661 N N . GLU A 1 86 ? 13.656 7.184 -33.501 1.00 55.03 86 GLU A N 1
ATOM 662 C CA . GLU A 1 86 ? 14.722 6.536 -32.707 1.00 55.03 86 GLU A CA 1
ATOM 663 C C . GLU A 1 86 ? 15.782 7.510 -32.155 1.00 55.03 86 GLU A C 1
ATOM 665 O O . GLU A 1 86 ? 16.406 7.221 -31.133 1.00 55.03 86 GLU A O 1
ATOM 670 N N . SER A 1 87 ? 15.954 8.685 -32.770 1.00 49.50 87 SER A N 1
ATOM 671 C CA . SER A 1 87 ? 16.890 9.718 -32.314 1.00 49.50 87 SER A CA 1
ATOM 672 C C . SER A 1 87 ? 16.400 10.516 -31.105 1.00 49.50 87 SER A C 1
ATOM 674 O O . SER A 1 87 ? 17.209 11.135 -30.425 1.00 49.50 87 SER A O 1
ATOM 676 N N . ALA A 1 88 ? 15.099 10.520 -30.799 1.00 48.75 88 ALA A N 1
ATOM 677 C CA . ALA A 1 88 ? 14.576 11.266 -29.653 1.00 48.75 88 ALA A CA 1
ATOM 678 C C . ALA A 1 88 ? 14.829 10.522 -28.324 1.00 48.75 88 ALA A C 1
ATOM 680 O O . ALA A 1 88 ? 15.010 11.145 -27.278 1.00 48.75 88 ALA A O 1
ATOM 681 N N . PHE A 1 89 ? 14.933 9.187 -28.359 1.00 50.03 89 PHE A N 1
ATOM 682 C CA . PHE A 1 89 ? 15.214 8.375 -27.170 1.00 50.03 89 PHE A CA 1
ATOM 683 C C . PHE A 1 89 ? 16.664 8.501 -26.681 1.00 50.03 89 PHE A C 1
ATOM 685 O O . PHE A 1 89 ? 16.906 8.366 -25.483 1.00 50.03 89 PHE A O 1
ATOM 692 N N . SER A 1 90 ? 17.621 8.828 -27.564 1.00 50.59 90 SER A N 1
ATOM 693 C CA . SER A 1 90 ? 18.999 9.140 -27.149 1.00 50.59 90 SER A CA 1
ATOM 694 C C . SER A 1 90 ? 19.108 10.466 -26.387 1.00 50.59 90 SER A C 1
ATOM 696 O O . SER A 1 90 ? 20.163 10.758 -25.830 1.00 50.59 90 SER A O 1
ATOM 698 N N . VAL A 1 91 ? 18.040 11.276 -26.364 1.00 51.34 91 VAL A N 1
ATOM 699 C CA . VAL A 1 91 ? 18.013 12.590 -25.702 1.00 51.34 91 VAL A CA 1
ATOM 700 C C . VAL A 1 91 ? 17.566 12.492 -24.243 1.00 51.34 91 VAL A C 1
ATOM 702 O O . VAL A 1 91 ? 17.926 13.360 -23.445 1.00 51.34 91 VAL A O 1
ATOM 705 N N . ILE A 1 92 ? 16.844 11.435 -23.836 1.00 60.31 92 ILE A N 1
ATOM 706 C CA . ILE A 1 92 ? 16.602 11.216 -22.405 1.00 60.31 92 ILE A CA 1
ATOM 707 C C . ILE A 1 92 ? 17.938 10.831 -21.784 1.00 60.31 92 ILE A C 1
ATOM 709 O O . ILE A 1 92 ? 18.394 9.694 -21.891 1.00 60.31 92 ILE A O 1
ATOM 713 N N . ASN A 1 93 ? 18.555 11.811 -21.127 1.00 68.81 93 ASN A N 1
ATOM 714 C CA . ASN A 1 93 ? 19.796 11.633 -20.400 1.00 68.81 93 ASN A CA 1
ATOM 715 C C . ASN A 1 93 ? 19.642 10.407 -19.473 1.00 68.81 93 ASN A C 1
ATOM 717 O O . ASN A 1 93 ? 18.730 10.407 -18.637 1.00 68.81 93 ASN A O 1
ATOM 721 N N . PRO A 1 94 ? 20.489 9.365 -19.598 1.00 71.88 94 PRO A N 1
ATOM 722 C CA . PRO A 1 94 ? 20.443 8.173 -18.749 1.00 71.88 94 PRO A CA 1
ATOM 723 C C . PRO A 1 94 ? 20.378 8.504 -17.253 1.00 71.88 94 PRO A C 1
ATOM 725 O O . PRO A 1 94 ? 19.736 7.794 -16.483 1.00 71.88 94 PRO A O 1
ATOM 728 N N . ILE A 1 95 ? 20.955 9.642 -16.861 1.00 74.50 95 ILE A N 1
ATOM 729 C CA . ILE A 1 95 ? 20.886 10.184 -15.504 1.00 74.50 95 ILE A CA 1
ATOM 730 C C . ILE A 1 95 ? 19.436 10.482 -15.089 1.00 74.50 95 ILE A C 1
ATOM 732 O O . ILE A 1 95 ? 19.025 10.108 -13.995 1.00 74.50 95 ILE A O 1
ATOM 736 N N . ILE A 1 96 ? 18.626 11.110 -15.948 1.00 78.81 96 ILE A N 1
ATOM 737 C CA . ILE A 1 96 ? 17.215 11.420 -15.649 1.00 78.81 96 ILE A CA 1
ATOM 738 C C . ILE A 1 96 ? 16.423 10.125 -15.463 1.00 78.81 96 ILE A C 1
ATOM 740 O O . ILE A 1 96 ? 15.677 9.986 -14.495 1.00 78.81 96 ILE A O 1
ATOM 744 N N . CYS A 1 97 ? 16.630 9.158 -16.355 1.00 75.94 97 CYS A N 1
ATOM 745 C CA . CYS A 1 97 ? 16.020 7.834 -16.274 1.00 75.94 97 CYS A CA 1
ATOM 746 C C . CYS A 1 97 ? 16.319 7.151 -14.927 1.00 75.94 97 CYS A C 1
ATOM 748 O O . CYS A 1 97 ? 15.414 6.674 -14.240 1.00 75.94 97 CYS A O 1
ATOM 750 N N . GLN A 1 98 ? 17.588 7.172 -14.510 1.00 75.25 98 GLN A N 1
ATOM 751 C CA . GLN A 1 98 ? 18.040 6.614 -13.237 1.00 75.25 98 GLN A CA 1
ATOM 752 C C . GLN A 1 98 ? 17.461 7.361 -12.035 1.00 75.25 98 GLN A C 1
ATOM 754 O O . GLN A 1 98 ? 16.984 6.723 -11.096 1.00 75.25 98 GLN A O 1
ATOM 759 N N . LEU A 1 99 ? 17.456 8.696 -12.062 1.00 80.31 99 LEU A N 1
ATOM 760 C CA . LEU A 1 99 ? 16.868 9.512 -11.000 1.00 80.31 99 LEU A CA 1
ATOM 761 C C . LEU A 1 99 ? 15.375 9.216 -10.840 1.00 80.31 99 LEU A C 1
ATOM 763 O O . LEU A 1 99 ? 14.904 9.072 -9.714 1.00 80.31 99 LEU A O 1
ATOM 767 N N . MET A 1 100 ? 14.641 9.054 -11.943 1.00 83.12 100 MET A N 1
ATOM 768 C CA . MET A 1 100 ? 13.223 8.693 -11.905 1.00 83.12 100 MET A CA 1
ATOM 769 C C . MET A 1 100 ? 12.993 7.299 -11.314 1.00 83.12 100 MET A C 1
ATOM 771 O O . MET A 1 100 ? 12.135 7.150 -10.444 1.00 83.12 100 MET A O 1
ATOM 775 N N . ILE A 1 101 ? 13.760 6.290 -11.741 1.00 80.69 101 ILE A N 1
ATOM 776 C CA . ILE A 1 101 ? 13.670 4.922 -11.199 1.00 80.69 101 ILE A CA 1
ATOM 777 C C . ILE A 1 101 ? 13.994 4.921 -9.702 1.00 80.69 101 ILE A C 1
ATOM 779 O O . ILE A 1 101 ? 13.246 4.354 -8.906 1.00 80.69 101 ILE A O 1
ATOM 783 N N . THR A 1 102 ? 15.068 5.606 -9.310 1.00 80.56 102 THR A N 1
ATOM 784 C CA . THR A 1 102 ? 15.494 5.730 -7.910 1.00 80.56 102 THR A CA 1
ATOM 785 C C . THR A 1 102 ? 14.416 6.403 -7.074 1.00 80.56 102 THR A C 1
ATOM 787 O O . THR A 1 102 ? 14.051 5.907 -6.012 1.00 80.56 102 THR A O 1
ATOM 790 N N . PHE A 1 103 ? 13.851 7.502 -7.573 1.00 85.25 103 PHE A N 1
ATOM 791 C CA . PHE A 1 103 ? 12.774 8.213 -6.902 1.00 85.25 103 PHE A CA 1
ATOM 792 C C . PHE A 1 103 ? 11.537 7.329 -6.720 1.00 85.25 103 PHE A C 1
ATOM 794 O O . PHE A 1 103 ? 10.997 7.256 -5.618 1.00 85.25 103 PHE A O 1
ATOM 801 N N . GLN A 1 104 ? 11.119 6.595 -7.755 1.00 86.19 104 GLN A N 1
ATOM 802 C CA . GLN A 1 104 ? 10.007 5.653 -7.634 1.00 86.19 104 GLN A CA 1
ATOM 803 C C . GLN A 1 104 ? 10.304 4.544 -6.618 1.00 86.19 104 GLN A C 1
ATOM 805 O O . GLN A 1 104 ? 9.429 4.204 -5.827 1.00 86.19 104 GLN A O 1
ATOM 810 N N . PHE A 1 105 ? 11.524 4.004 -6.597 1.00 84.12 105 PHE A N 1
ATOM 811 C CA . PHE A 1 105 ? 11.912 2.976 -5.634 1.00 84.12 105 PHE A CA 1
ATOM 812 C C . PHE A 1 105 ? 11.854 3.495 -4.189 1.00 84.12 105 PHE A C 1
ATOM 814 O O . PHE A 1 105 ? 11.233 2.868 -3.329 1.00 84.12 105 PHE A O 1
ATOM 821 N N . ILE A 1 106 ? 12.406 4.689 -3.949 1.00 84.94 106 ILE A N 1
ATOM 822 C CA . ILE A 1 106 ? 12.326 5.396 -2.664 1.00 84.94 106 ILE A CA 1
ATOM 823 C C . ILE A 1 106 ? 10.861 5.572 -2.239 1.00 84.94 106 ILE A C 1
ATOM 825 O O . ILE A 1 106 ? 10.528 5.382 -1.072 1.00 84.94 106 ILE A O 1
ATOM 829 N N . LEU A 1 107 ? 9.964 5.897 -3.173 1.00 88.62 107 LEU A N 1
ATOM 830 C CA . LEU A 1 107 ? 8.536 6.065 -2.895 1.00 88.62 107 LEU A CA 1
ATOM 831 C C . LEU A 1 107 ? 7.805 4.750 -2.584 1.00 88.62 107 LEU A C 1
ATOM 833 O O . LEU A 1 107 ? 6.916 4.744 -1.729 1.00 88.62 107 LEU A O 1
ATOM 837 N N . ILE A 1 108 ? 8.174 3.640 -3.232 1.00 88.44 108 ILE A N 1
ATOM 838 C CA . ILE A 1 108 ? 7.645 2.304 -2.907 1.00 88.44 108 ILE A CA 1
ATOM 839 C C . ILE A 1 108 ? 8.045 1.932 -1.482 1.00 88.44 108 ILE A C 1
ATOM 841 O O . ILE A 1 108 ? 7.196 1.560 -0.670 1.00 88.44 108 ILE A O 1
ATOM 845 N N . GLU A 1 109 ? 9.330 2.061 -1.169 1.00 86.25 109 GLU A N 1
ATOM 846 C CA . GLU A 1 109 ? 9.873 1.740 0.145 1.00 86.25 109 GLU A CA 1
ATOM 847 C C . GLU A 1 109 ? 9.230 2.593 1.242 1.00 86.25 109 GLU A C 1
ATOM 849 O O . GLU A 1 109 ? 8.747 2.070 2.251 1.00 86.25 109 GLU A O 1
ATOM 854 N N . ALA A 1 110 ? 9.137 3.897 0.990 1.00 86.25 110 ALA A N 1
ATOM 855 C CA . ALA A 1 110 ? 8.380 4.846 1.782 1.00 86.25 110 ALA A CA 1
ATOM 856 C C . ALA A 1 110 ? 6.943 4.334 2.017 1.00 86.25 110 ALA A C 1
ATOM 858 O O . ALA A 1 110 ? 6.533 4.127 3.160 1.00 86.25 110 ALA A O 1
ATOM 859 N N . SER A 1 111 ? 6.177 4.032 0.969 1.00 90.25 111 SER A N 1
ATOM 860 C CA . SER A 1 111 ? 4.798 3.544 1.122 1.00 90.25 111 SER A CA 1
ATOM 861 C C . SER A 1 111 ? 4.718 2.263 1.971 1.00 90.25 111 SER A C 1
ATOM 863 O O . SER A 1 111 ? 3.936 2.192 2.931 1.00 90.25 111 SER A O 1
ATOM 865 N N . VAL A 1 112 ? 5.568 1.264 1.701 1.00 90.69 112 VAL A N 1
ATOM 866 C CA . VAL A 1 112 ? 5.592 -0.008 2.444 1.00 90.69 112 VAL A CA 1
ATOM 867 C C . VAL A 1 112 ? 5.936 0.211 3.917 1.00 90.69 112 VAL A C 1
ATOM 869 O O . VAL A 1 112 ? 5.237 -0.302 4.801 1.00 90.69 112 VAL A O 1
ATOM 872 N N . LEU A 1 113 ? 6.946 1.030 4.214 1.00 87.00 113 LEU A N 1
ATOM 873 C CA . LEU A 1 113 ? 7.345 1.329 5.584 1.00 87.00 113 LEU A CA 1
ATOM 874 C C . LEU A 1 113 ? 6.253 2.095 6.339 1.00 87.00 113 LEU A C 1
ATOM 876 O O . LEU A 1 113 ? 5.994 1.796 7.511 1.00 87.00 113 LEU A O 1
ATOM 880 N N . THR A 1 114 ? 5.570 3.060 5.702 1.00 87.62 114 THR A N 1
ATOM 881 C CA . THR A 1 114 ? 4.460 3.765 6.366 1.00 87.62 114 THR A CA 1
ATOM 882 C C . THR A 1 114 ? 3.354 2.771 6.724 1.00 87.62 114 THR A C 1
ATOM 884 O O . THR A 1 114 ? 2.826 2.807 7.840 1.00 87.62 114 THR A O 1
ATOM 887 N N . ARG A 1 115 ? 3.016 1.854 5.806 1.00 90.12 115 ARG A N 1
ATOM 888 C CA . ARG A 1 115 ? 1.997 0.812 6.016 1.00 90.12 115 ARG A CA 1
ATOM 889 C C . ARG A 1 115 ? 2.401 -0.160 7.127 1.00 90.12 115 ARG A C 1
ATOM 891 O O . ARG A 1 115 ? 1.562 -0.504 7.965 1.00 90.12 115 ARG A O 1
ATOM 898 N N . PHE A 1 116 ? 3.676 -0.534 7.200 1.00 90.38 116 PHE A N 1
ATOM 899 C CA . PHE A 1 116 ? 4.231 -1.344 8.286 1.00 90.38 116 PHE A CA 1
ATOM 900 C C . PHE A 1 116 ? 4.095 -0.652 9.649 1.00 90.38 116 PHE A C 1
ATOM 902 O O . PHE A 1 116 ? 3.523 -1.222 10.584 1.00 90.38 116 PHE A O 1
ATOM 909 N N . LEU A 1 117 ? 4.528 0.608 9.762 1.00 87.31 117 LEU A N 1
ATOM 910 C CA . LEU A 1 117 ? 4.407 1.389 10.998 1.00 87.31 117 LEU A CA 1
ATOM 911 C C . LEU A 1 117 ? 2.950 1.598 11.406 1.00 87.31 117 LEU A C 1
ATOM 913 O O . LEU A 1 117 ? 2.613 1.532 12.588 1.00 87.31 117 LEU A O 1
ATOM 917 N N . LEU A 1 118 ? 2.071 1.811 10.430 1.00 88.38 118 LEU A N 1
ATOM 918 C CA . LEU A 1 118 ? 0.639 1.922 10.646 1.00 88.38 118 LEU A CA 1
ATOM 919 C C . LEU A 1 118 ? 0.057 0.614 11.200 1.00 88.38 118 LEU A C 1
ATOM 921 O O . LEU A 1 118 ? -0.690 0.654 12.182 1.00 88.38 118 LEU A O 1
ATOM 925 N N . SER A 1 119 ? 0.444 -0.537 10.647 1.00 90.38 119 SER A N 1
ATOM 926 C CA . SER A 1 119 ? 0.066 -1.854 11.173 1.00 90.38 119 SER A CA 1
ATOM 927 C C . SER A 1 119 ? 0.540 -2.045 12.619 1.00 90.38 119 SER A C 1
ATOM 929 O O . SER A 1 119 ? -0.273 -2.352 13.494 1.00 90.38 119 SER A O 1
ATOM 931 N N . MET A 1 120 ? 1.809 -1.743 12.911 1.00 88.25 120 MET A N 1
ATOM 932 C CA . MET A 1 120 ? 2.377 -1.818 14.265 1.00 88.25 120 MET A CA 1
ATOM 933 C C . MET A 1 120 ? 1.662 -0.888 15.253 1.00 88.25 120 MET A C 1
ATOM 935 O O . MET A 1 120 ? 1.307 -1.299 16.360 1.00 88.25 120 MET A O 1
ATOM 939 N N . ALA A 1 121 ? 1.388 0.356 14.854 1.00 85.56 121 ALA A N 1
ATOM 940 C CA . ALA A 1 121 ? 0.661 1.315 15.678 1.00 85.56 121 ALA A CA 1
ATOM 941 C C . ALA A 1 121 ? -0.760 0.822 15.989 1.00 85.56 121 ALA A C 1
ATOM 943 O O . ALA A 1 121 ? -1.238 0.962 17.117 1.00 85.56 121 ALA A O 1
ATOM 944 N N . ARG A 1 122 ? -1.446 0.209 15.015 1.00 87.12 122 ARG A N 1
ATOM 945 C CA . ARG A 1 122 ? -2.774 -0.384 15.233 1.00 87.12 122 ARG A CA 1
ATOM 946 C C . ARG A 1 122 ? -2.723 -1.610 16.124 1.00 87.12 122 ARG A C 1
ATOM 948 O O . ARG A 1 122 ? -3.545 -1.705 17.035 1.00 87.12 122 ARG A O 1
ATOM 955 N N . TYR A 1 123 ? -1.752 -2.489 15.914 1.00 88.38 123 TYR A N 1
ATOM 956 C CA . TYR A 1 123 ? -1.528 -3.641 16.775 1.00 88.38 123 TYR A CA 1
ATOM 957 C C . TYR A 1 123 ? -1.313 -3.210 18.231 1.00 88.38 123 TYR A C 1
ATOM 959 O O . TYR A 1 123 ? -2.012 -3.692 19.123 1.00 88.38 123 TYR A O 1
ATOM 967 N N . ALA A 1 124 ? -0.442 -2.226 18.472 1.00 85.81 124 ALA A N 1
ATOM 968 C CA . ALA A 1 124 ? -0.161 -1.712 19.810 1.00 85.81 124 ALA A CA 1
ATOM 969 C C . ALA A 1 124 ? -1.395 -1.076 20.475 1.00 85.81 124 ALA A C 1
ATOM 971 O O . ALA A 1 124 ? -1.647 -1.321 21.652 1.00 85.81 124 ALA A O 1
ATOM 972 N N . VAL A 1 125 ? -2.192 -0.296 19.733 1.00 84.31 125 VAL A N 1
ATOM 973 C CA . VAL A 1 125 ? -3.424 0.331 20.255 1.00 84.31 125 VAL A CA 1
ATOM 974 C C . VAL A 1 125 ? -4.502 -0.703 20.597 1.00 84.31 125 VAL A C 1
ATOM 976 O O . VAL A 1 125 ? -5.292 -0.482 21.513 1.00 84.31 125 VAL A O 1
ATOM 979 N N . ILE A 1 126 ? -4.572 -1.813 19.859 1.00 86.38 126 ILE A N 1
ATOM 980 C CA . ILE A 1 126 ? -5.584 -2.853 20.083 1.00 86.38 126 ILE A CA 1
ATOM 981 C C . ILE A 1 126 ? -5.181 -3.782 21.231 1.00 86.38 126 ILE A C 1
ATOM 983 O O . ILE A 1 126 ? -6.043 -4.149 22.028 1.00 86.38 126 ILE A O 1
ATOM 987 N N . THR A 1 127 ? -3.900 -4.149 21.319 1.00 84.38 127 THR A N 1
ATOM 988 C CA . THR A 1 127 ? -3.402 -5.104 22.320 1.00 84.38 127 THR A CA 1
ATOM 989 C C . THR A 1 127 ? -3.095 -4.473 23.673 1.00 84.38 127 THR A C 1
ATOM 991 O O . THR A 1 127 ? -3.305 -5.116 24.701 1.00 84.38 127 THR A O 1
ATOM 994 N N . ARG A 1 128 ? -2.633 -3.215 23.726 1.00 78.25 128 ARG A N 1
ATOM 995 C CA . ARG A 1 128 ? -2.369 -2.548 25.008 1.00 78.25 128 ARG A CA 1
ATOM 996 C C . ARG A 1 128 ? -3.672 -2.047 25.628 1.00 78.25 128 ARG A C 1
ATOM 998 O O . ARG A 1 128 ? -4.430 -1.291 25.022 1.00 78.25 128 ARG A O 1
ATOM 1005 N N . ASN A 1 129 ? -3.916 -2.437 26.879 1.00 58.88 129 ASN A N 1
ATOM 1006 C CA . ASN A 1 129 ? -5.043 -1.936 27.659 1.00 58.88 129 ASN A CA 1
ATOM 1007 C C . ASN A 1 129 ? -4.925 -0.412 27.833 1.00 58.88 129 ASN A C 1
ATOM 1009 O O . ASN A 1 129 ? -3.984 0.079 28.442 1.00 58.88 129 ASN A O 1
ATOM 1013 N N . ILE A 1 130 ? -5.929 0.327 27.351 1.00 52.88 130 ILE A N 1
ATOM 1014 C CA . ILE A 1 130 ? -6.019 1.805 27.312 1.00 52.88 130 ILE A CA 1
ATOM 1015 C C . ILE A 1 130 ? -5.686 2.498 28.653 1.00 52.88 130 ILE A C 1
ATOM 1017 O O . ILE A 1 130 ? -5.340 3.674 28.657 1.00 52.88 130 ILE A O 1
ATOM 1021 N N . LYS A 1 131 ? -5.744 1.785 29.787 1.00 52.38 131 LYS A N 1
ATOM 1022 C CA . LYS A 1 131 ? -5.417 2.325 31.116 1.00 52.38 131 LYS A CA 1
ATOM 1023 C C . LYS A 1 131 ? -3.965 2.809 31.263 1.00 52.38 131 LYS A C 1
ATOM 1025 O O . LYS A 1 131 ? -3.727 3.636 32.129 1.00 52.38 131 LYS A O 1
ATOM 1030 N N . THR A 1 132 ? -3.022 2.337 30.446 1.00 49.06 132 THR A N 1
ATOM 1031 C CA . THR A 1 132 ? -1.597 2.717 30.541 1.00 49.06 132 THR A CA 1
ATOM 1032 C C . THR A 1 132 ? -1.131 3.710 29.477 1.00 49.06 132 THR A C 1
ATOM 1034 O O . THR A 1 132 ? 0.039 4.084 29.464 1.00 49.06 132 THR A O 1
ATOM 1037 N N . ILE A 1 133 ? -2.014 4.184 28.591 1.00 51.75 133 ILE A N 1
ATOM 1038 C CA . ILE A 1 133 ? -1.643 5.216 27.614 1.00 51.75 133 ILE A CA 1
ATOM 1039 C C . ILE A 1 133 ? -1.837 6.584 28.276 1.00 51.75 133 ILE A C 1
ATOM 1041 O O . ILE A 1 133 ? -2.821 7.278 28.020 1.00 51.75 133 ILE A O 1
ATOM 1045 N N . ASN A 1 134 ? -0.895 6.965 29.142 1.00 51.09 134 ASN A N 1
ATOM 1046 C CA . ASN A 1 134 ? -0.756 8.360 29.545 1.00 51.09 134 ASN A CA 1
ATOM 1047 C C . ASN A 1 134 ? -0.541 9.201 28.278 1.00 51.09 134 ASN A C 1
ATOM 1049 O O . ASN A 1 134 ? 0.284 8.890 27.417 1.00 51.09 134 ASN A O 1
ATOM 1053 N N . THR A 1 135 ? -1.326 10.265 28.142 1.00 53.19 135 THR A N 1
ATOM 1054 C CA . THR A 1 135 ? -1.408 11.138 26.961 1.00 53.19 135 THR A CA 1
ATOM 1055 C C . THR A 1 135 ? -0.060 11.731 26.531 1.00 53.19 135 THR A C 1
ATOM 1057 O O . THR A 1 135 ? 0.124 11.995 25.345 1.00 53.19 135 THR A O 1
ATOM 1060 N N . GLY A 1 136 ? 0.913 11.848 27.443 1.00 51.72 136 GLY A N 1
ATOM 1061 C CA . GLY A 1 136 ? 2.278 12.306 27.143 1.00 51.72 136 GLY A CA 1
ATOM 1062 C C . GLY A 1 136 ? 3.153 11.310 26.364 1.00 51.72 136 GLY A C 1
ATOM 1063 O O . GLY A 1 136 ? 4.089 11.716 25.678 1.00 51.72 136 GLY A O 1
ATOM 1064 N N . THR A 1 137 ? 2.857 10.004 26.388 1.00 54.91 137 THR A N 1
ATOM 1065 C CA . THR A 1 137 ? 3.686 8.981 25.712 1.00 54.91 137 THR A CA 1
ATOM 1066 C C . THR A 1 137 ? 3.387 8.869 24.211 1.00 54.91 137 THR A C 1
ATOM 1068 O O . THR A 1 137 ? 4.224 8.400 23.444 1.00 54.91 137 THR A O 1
ATOM 1071 N N . MET A 1 138 ? 2.217 9.339 23.763 1.00 48.28 138 MET A N 1
ATOM 1072 C CA . MET A 1 138 ? 1.799 9.313 22.351 1.00 48.28 138 MET A CA 1
ATOM 1073 C C . MET A 1 138 ? 2.611 10.264 21.461 1.00 48.28 138 MET A C 1
ATOM 1075 O O . MET A 1 138 ? 2.807 9.966 20.286 1.00 48.28 138 MET A O 1
ATOM 1079 N N . GLN A 1 139 ? 3.115 11.372 22.016 1.00 51.81 139 GLN A N 1
ATOM 1080 C CA . GLN A 1 139 ? 3.974 12.323 21.300 1.00 51.81 139 GLN A CA 1
ATOM 1081 C C . GLN A 1 139 ? 5.371 11.733 21.054 1.00 51.81 139 GLN A C 1
ATOM 1083 O O . GLN A 1 139 ? 5.864 11.795 19.932 1.00 51.81 139 GLN A O 1
ATOM 1088 N N . LYS A 1 140 ? 5.950 11.041 22.050 1.00 56.62 140 LYS A N 1
ATOM 1089 C CA . LYS A 1 140 ? 7.196 10.264 21.885 1.00 56.62 140 LYS A CA 1
ATOM 1090 C C . LYS A 1 140 ? 7.030 9.112 20.889 1.00 56.62 140 LYS A C 1
ATOM 1092 O O . LYS A 1 140 ? 7.949 8.809 20.141 1.00 56.62 140 LYS A O 1
ATOM 1097 N N . LEU A 1 141 ? 5.837 8.515 20.820 1.00 53.69 141 LEU A N 1
ATOM 1098 C CA . LEU A 1 141 ? 5.496 7.488 19.829 1.00 53.69 141 LEU A CA 1
ATOM 1099 C C . LEU A 1 141 ? 5.365 8.035 18.390 1.00 53.69 141 LEU A C 1
ATOM 1101 O O . LEU A 1 141 ? 5.270 7.239 17.462 1.00 53.69 141 LEU A O 1
ATOM 1105 N N . LEU A 1 142 ? 5.319 9.362 18.210 1.00 51.56 142 LEU A N 1
ATOM 1106 C CA . LEU A 1 142 ? 5.129 10.075 16.936 1.00 51.56 142 LEU A CA 1
ATOM 1107 C C . LEU A 1 142 ? 6.442 10.630 16.367 1.00 51.56 142 LEU A C 1
ATOM 1109 O O . LEU A 1 142 ? 6.669 10.527 15.165 1.00 51.56 142 LEU A O 1
ATOM 1113 N N . THR A 1 143 ? 7.334 11.152 17.212 1.00 59.88 143 THR A N 1
ATOM 1114 C CA . THR A 1 143 ? 8.692 11.556 16.801 1.00 59.88 143 THR A CA 1
ATOM 1115 C C . THR A 1 143 ? 9.546 10.354 16.405 1.00 59.88 143 THR A C 1
ATOM 1117 O O . THR A 1 143 ? 10.327 10.429 15.462 1.00 59.88 143 THR A O 1
ATOM 1120 N N . PHE A 1 144 ? 9.352 9.213 17.067 1.00 57.69 144 PHE A N 1
ATOM 1121 C CA . PHE A 1 144 ? 10.106 7.987 16.802 1.00 57.69 144 PHE A CA 1
ATOM 1122 C C . PHE A 1 144 ? 9.931 7.419 15.377 1.00 57.69 144 PHE A C 1
ATOM 1124 O O . PHE A 1 144 ? 10.940 7.091 14.760 1.00 57.69 144 PHE A O 1
ATOM 1131 N N . PRO A 1 145 ? 8.712 7.307 14.805 1.00 58.59 145 PRO A N 1
ATOM 1132 C CA . PRO A 1 145 ? 8.536 6.843 13.433 1.00 58.59 145 PRO A CA 1
ATOM 1133 C C . PRO A 1 145 ? 9.039 7.837 12.388 1.00 58.59 145 PRO A C 1
ATOM 1135 O O . PRO A 1 145 ? 9.547 7.370 11.383 1.00 58.59 145 PRO A O 1
ATOM 1138 N N . ILE A 1 146 ? 8.963 9.156 12.615 1.00 60.22 146 ILE A N 1
ATOM 1139 C CA . ILE A 1 146 ? 9.484 10.168 11.671 1.00 60.22 146 ILE A CA 1
ATOM 1140 C C . ILE A 1 146 ? 11.019 10.148 11.641 1.00 60.22 146 ILE A C 1
ATOM 1142 O O . ILE A 1 146 ? 11.616 10.144 10.571 1.00 60.22 146 ILE A O 1
ATOM 1146 N N . ILE A 1 147 ? 11.670 10.066 12.805 1.00 60.84 147 ILE A N 1
ATOM 1147 C CA . ILE A 1 147 ? 13.136 9.971 12.894 1.00 60.84 147 ILE A CA 1
ATOM 1148 C C . ILE A 1 147 ? 13.623 8.629 12.337 1.00 60.84 147 ILE A C 1
ATOM 1150 O O . ILE A 1 147 ? 14.586 8.597 11.580 1.00 60.84 147 ILE A O 1
ATOM 1154 N N . LYS A 1 148 ? 12.924 7.521 12.631 1.00 61.03 148 LYS A N 1
ATOM 1155 C CA . LYS A 1 148 ? 13.212 6.224 12.000 1.00 61.03 148 LYS A CA 1
ATOM 1156 C C . LYS A 1 148 ? 12.970 6.238 10.496 1.00 61.03 148 LYS A C 1
ATOM 1158 O O . LYS A 1 148 ? 13.706 5.577 9.786 1.00 61.03 148 LYS A O 1
ATOM 1163 N N . TRP A 1 149 ? 11.983 6.992 10.021 1.00 65.00 149 TRP A N 1
ATOM 1164 C CA . TRP A 1 149 ? 11.749 7.227 8.600 1.00 65.00 149 TRP A CA 1
ATOM 1165 C C . TRP A 1 149 ? 12.924 7.910 7.937 1.00 65.00 149 TRP A C 1
ATOM 1167 O O . TRP A 1 149 ? 13.439 7.407 6.951 1.00 65.00 149 TRP A O 1
ATOM 1177 N N . MET A 1 150 ? 13.361 9.029 8.507 1.00 61.94 150 MET A N 1
ATOM 1178 C CA . MET A 1 150 ? 14.484 9.798 7.985 1.00 61.94 150 MET A CA 1
ATOM 1179 C C . MET A 1 150 ? 15.757 8.950 8.004 1.00 61.94 150 MET A C 1
ATOM 1181 O O . MET A 1 150 ? 16.442 8.878 6.998 1.00 61.94 150 MET A O 1
ATOM 1185 N N . LEU A 1 151 ? 16.031 8.230 9.095 1.00 63.66 151 LEU A N 1
ATOM 1186 C CA . LEU A 1 151 ? 17.205 7.359 9.196 1.00 63.66 151 LEU A CA 1
ATOM 1187 C C . LEU A 1 151 ? 17.143 6.161 8.247 1.00 63.66 151 LEU A C 1
ATOM 1189 O O . LEU A 1 151 ? 18.160 5.806 7.667 1.00 63.66 151 LEU A O 1
ATOM 1193 N N . PHE A 1 152 ? 15.974 5.548 8.070 1.00 65.81 152 PHE A N 1
ATOM 1194 C CA . PHE A 1 152 ? 15.813 4.405 7.176 1.00 65.81 152 PHE A CA 1
ATOM 1195 C C . PHE A 1 152 ? 15.894 4.826 5.707 1.00 65.81 152 PHE A C 1
ATOM 1197 O O . PHE A 1 152 ? 16.634 4.206 4.964 1.00 65.81 152 PHE A O 1
ATOM 1204 N N . MET A 1 153 ? 15.238 5.926 5.323 1.00 64.69 153 MET A N 1
ATOM 1205 C CA . MET A 1 153 ? 15.296 6.496 3.969 1.00 64.69 153 MET A CA 1
ATOM 1206 C C . MET A 1 153 ? 16.688 7.028 3.627 1.00 64.69 153 MET A C 1
ATOM 1208 O O . MET A 1 153 ? 17.129 6.917 2.490 1.00 64.69 153 MET A O 1
ATOM 1212 N N . VAL A 1 154 ? 17.402 7.598 4.604 1.00 65.19 154 VAL A N 1
ATOM 1213 C CA . VAL A 1 154 ? 18.808 7.980 4.431 1.00 65.19 154 VAL A CA 1
ATOM 1214 C C . VAL A 1 154 ? 19.674 6.735 4.299 1.00 65.19 154 VAL A C 1
ATOM 1216 O O . VAL A 1 154 ? 20.548 6.716 3.444 1.00 65.19 154 VAL A O 1
ATOM 1219 N N . TRP A 1 155 ? 19.433 5.679 5.078 1.00 67.56 155 TRP A N 1
ATOM 1220 C CA . TRP A 1 155 ? 20.205 4.439 4.989 1.00 67.56 155 TRP A CA 1
ATOM 1221 C C . TRP A 1 155 ? 19.982 3.717 3.653 1.00 67.56 155 TRP A C 1
ATOM 1223 O O . TRP A 1 155 ? 20.949 3.415 2.957 1.00 67.56 155 TRP A O 1
ATOM 1233 N N . THR A 1 156 ? 18.734 3.517 3.231 1.00 62.47 156 THR A N 1
ATOM 1234 C CA . THR A 1 156 ? 18.414 2.860 1.955 1.00 62.47 156 THR A CA 1
ATOM 1235 C C . THR A 1 156 ? 18.704 3.741 0.753 1.00 62.47 156 THR A C 1
ATOM 1237 O O . THR A 1 156 ? 19.264 3.255 -0.225 1.00 62.47 156 THR A O 1
ATOM 1240 N N . GLY A 1 157 ? 18.456 5.048 0.855 1.00 62.59 157 GLY A N 1
ATOM 1241 C CA . GLY A 1 157 ? 18.886 6.041 -0.125 1.00 62.59 157 GLY A CA 1
ATOM 1242 C C . GLY A 1 157 ? 20.405 6.066 -0.294 1.00 62.59 157 GLY A C 1
ATOM 1243 O O . GLY A 1 157 ? 20.882 6.098 -1.421 1.00 62.59 157 GLY A O 1
ATOM 1244 N N . SER A 1 158 ? 21.178 5.951 0.791 1.00 58.84 158 SER A N 1
ATOM 1245 C CA . SER A 1 158 ? 22.645 5.859 0.716 1.00 58.84 158 SER A CA 1
ATOM 1246 C C . SER A 1 158 ? 23.097 4.570 0.031 1.00 58.84 158 SER A C 1
ATOM 1248 O O . SER A 1 158 ? 24.012 4.599 -0.785 1.00 58.84 158 SER A O 1
ATOM 1250 N N . ILE A 1 159 ? 22.430 3.444 0.294 1.00 60.19 159 ILE A N 1
ATOM 1251 C CA . ILE A 1 159 ? 22.729 2.163 -0.363 1.00 60.19 159 ILE A CA 1
ATOM 1252 C C . ILE A 1 159 ? 22.360 2.207 -1.859 1.00 60.19 159 ILE A C 1
ATOM 1254 O O . ILE A 1 159 ? 23.114 1.713 -2.700 1.00 60.19 159 ILE A O 1
ATOM 1258 N N . LEU A 1 160 ? 21.242 2.844 -2.218 1.00 59.62 160 LEU A N 1
ATOM 1259 C CA . LEU A 1 160 ? 20.838 3.074 -3.609 1.00 59.62 160 LEU A CA 1
ATOM 1260 C C . LEU A 1 160 ? 21.832 3.989 -4.333 1.00 59.62 160 LEU A C 1
ATOM 1262 O O . LEU A 1 160 ? 22.297 3.649 -5.414 1.00 59.62 160 LEU A O 1
ATOM 1266 N N . VAL A 1 161 ? 22.253 5.090 -3.711 1.00 56.53 161 VAL A N 1
ATOM 1267 C CA . VAL A 1 161 ? 23.266 6.007 -4.264 1.00 56.53 161 VAL A CA 1
ATOM 1268 C C . VAL A 1 161 ? 24.616 5.316 -4.476 1.00 56.53 161 VAL A C 1
ATOM 1270 O O . VAL A 1 161 ? 25.295 5.614 -5.452 1.00 56.53 161 VAL A O 1
ATOM 1273 N N . ILE A 1 162 ? 24.990 4.353 -3.630 1.00 56.34 162 ILE A N 1
ATOM 1274 C CA . ILE A 1 162 ? 26.219 3.558 -3.803 1.00 56.34 162 ILE A CA 1
ATOM 1275 C C . ILE A 1 162 ? 26.080 2.514 -4.926 1.00 56.34 162 ILE A C 1
ATOM 1277 O O . ILE A 1 162 ? 27.073 2.140 -5.551 1.00 56.34 162 ILE A O 1
ATOM 1281 N N . THR A 1 163 ? 24.867 2.034 -5.206 1.00 56.78 163 THR A N 1
ATOM 1282 C CA . THR A 1 163 ? 24.628 0.993 -6.221 1.00 56.78 163 THR A CA 1
ATOM 1283 C C . THR A 1 163 ? 24.356 1.555 -7.616 1.00 56.78 163 THR A C 1
ATOM 1285 O O . THR A 1 163 ? 24.730 0.909 -8.590 1.00 56.78 163 THR A O 1
ATOM 1288 N N . ILE A 1 164 ? 23.831 2.779 -7.741 1.00 56.56 164 ILE A N 1
ATOM 1289 C CA . ILE A 1 164 ? 23.571 3.458 -9.028 1.00 56.56 164 ILE A CA 1
ATOM 1290 C C . ILE A 1 164 ? 24.820 3.594 -9.930 1.00 56.56 164 ILE A C 1
ATOM 1292 O O . ILE A 1 164 ? 24.703 3.321 -11.124 1.00 56.56 164 ILE A O 1
ATOM 1296 N N . PRO A 1 165 ? 26.027 3.926 -9.430 1.00 51.31 165 PRO A N 1
ATOM 1297 C CA . PRO A 1 165 ? 27.228 3.997 -10.263 1.00 51.31 165 PRO A CA 1
ATOM 1298 C C . PRO A 1 165 ? 27.628 2.658 -10.892 1.00 51.31 165 PRO A C 1
ATOM 1300 O O . PRO A 1 165 ? 28.280 2.661 -11.927 1.00 51.31 165 PRO A O 1
ATOM 1303 N N . LYS A 1 166 ? 27.232 1.519 -10.300 1.00 52.59 166 LYS A N 1
ATOM 1304 C CA . LYS A 1 166 ? 27.491 0.184 -10.870 1.00 52.59 166 LYS A CA 1
ATOM 1305 C C . LYS A 1 166 ? 26.542 -0.173 -12.019 1.00 52.59 166 LYS A C 1
ATOM 1307 O O . LYS A 1 166 ? 26.898 -1.013 -12.832 1.00 52.59 166 LYS A O 1
ATOM 1312 N N . TRP A 1 167 ? 25.389 0.500 -12.100 1.00 52.31 167 TRP A N 1
ATOM 1313 C CA . TRP A 1 167 ? 24.429 0.374 -13.205 1.00 52.31 167 TRP A CA 1
ATOM 1314 C C . TRP A 1 167 ? 24.837 1.210 -14.422 1.00 52.31 167 TRP A C 1
ATOM 1316 O O . TRP A 1 167 ? 24.256 1.064 -15.500 1.00 52.31 167 TRP A O 1
ATOM 1326 N N . LEU A 1 168 ? 25.814 2.112 -14.270 1.00 48.44 168 LEU A N 1
ATOM 1327 C CA . LEU A 1 168 ? 26.536 2.624 -15.421 1.00 48.44 168 LEU A CA 1
ATOM 1328 C C . LEU A 1 168 ? 27.564 1.565 -15.810 1.00 48.44 168 LEU A C 1
ATOM 1330 O O . LEU A 1 168 ? 28.442 1.275 -14.998 1.00 48.44 168 LEU A O 1
ATOM 1334 N N . PRO A 1 169 ? 27.525 1.014 -17.035 1.00 49.47 169 PRO A N 1
ATOM 1335 C CA . PRO A 1 169 ? 28.688 0.309 -17.537 1.00 49.47 169 PRO A CA 1
ATOM 1336 C C . PRO A 1 169 ? 29.866 1.292 -17.475 1.00 49.47 169 PRO A C 1
ATOM 1338 O O . PRO A 1 169 ? 29.810 2.342 -18.129 1.00 49.47 169 PRO A O 1
ATOM 1341 N N . PRO A 1 170 ? 30.916 1.009 -16.682 1.00 46.09 170 PRO A N 1
ATOM 1342 C CA . PRO A 1 170 ? 32.100 1.839 -16.693 1.00 46.09 170 PRO A CA 1
ATOM 1343 C C . PRO A 1 170 ? 32.661 1.727 -18.113 1.00 46.09 170 PRO A C 1
ATOM 1345 O O . PRO A 1 170 ? 33.062 0.656 -18.554 1.00 46.09 170 PRO A O 1
ATOM 1348 N N . ASN A 1 171 ? 32.621 2.827 -18.860 1.00 43.31 171 ASN A N 1
ATOM 1349 C CA . ASN A 1 171 ? 33.291 2.997 -20.152 1.00 43.31 171 ASN A CA 1
ATOM 1350 C C . ASN A 1 171 ? 32.658 2.372 -21.415 1.00 43.31 171 ASN A C 1
ATOM 1352 O O . ASN A 1 171 ? 33.271 2.476 -22.477 1.00 43.31 171 ASN A O 1
ATOM 1356 N N . SER A 1 172 ? 31.426 1.840 -21.414 1.00 45.62 172 SER 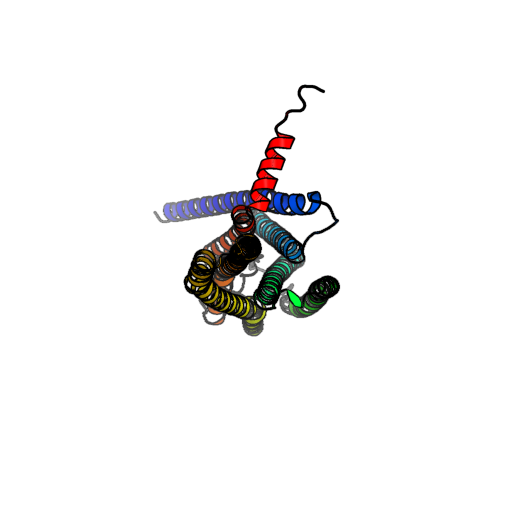A N 1
ATOM 1357 C CA . SER A 1 172 ? 30.805 1.417 -22.696 1.00 45.62 172 SER A CA 1
ATOM 1358 C C . SER A 1 172 ? 30.237 2.575 -23.533 1.00 45.62 172 SER A C 1
ATOM 1360 O O . SER A 1 172 ? 29.744 2.343 -24.638 1.00 45.62 172 SER A O 1
ATOM 1362 N N . ILE A 1 173 ? 30.343 3.818 -23.045 1.00 47.28 173 ILE A N 1
ATOM 1363 C CA . ILE A 1 173 ? 29.960 5.050 -23.759 1.00 47.28 173 ILE A CA 1
ATOM 1364 C C . ILE A 1 173 ? 30.750 5.213 -25.081 1.00 47.28 173 ILE A C 1
ATOM 1366 O O . ILE A 1 173 ? 30.326 5.967 -25.947 1.00 47.28 173 ILE A O 1
ATOM 1370 N N . PHE A 1 174 ? 31.822 4.439 -25.307 1.00 44.50 174 PHE A N 1
ATOM 1371 C CA . PHE A 1 174 ? 32.608 4.490 -26.548 1.00 44.50 174 PHE A CA 1
ATOM 1372 C C . PHE A 1 174 ? 32.607 3.226 -27.428 1.00 44.50 174 PHE A C 1
ATOM 1374 O O . PHE A 1 174 ? 33.241 3.253 -28.479 1.00 44.50 174 PHE A O 1
ATOM 1381 N N . GLN A 1 175 ? 31.897 2.138 -27.087 1.00 40.28 175 GLN A N 1
ATOM 1382 C CA . GLN A 1 175 ? 31.991 0.881 -27.867 1.00 40.28 175 GLN A CA 1
ATOM 1383 C C . GLN A 1 175 ? 30.695 0.324 -28.479 1.00 40.28 175 GLN A C 1
ATOM 1385 O O . GLN A 1 175 ? 30.745 -0.706 -29.145 1.00 40.28 175 GLN A O 1
ATOM 1390 N N . GLN A 1 176 ? 29.551 1.003 -28.372 1.00 45.56 176 GLN A N 1
ATOM 1391 C CA . GLN A 1 176 ? 28.352 0.646 -29.154 1.00 45.56 176 GLN A CA 1
ATOM 1392 C C . GLN A 1 176 ? 28.118 1.614 -30.319 1.00 45.56 176 GLN A C 1
ATOM 1394 O O . GLN A 1 176 ? 27.064 2.229 -30.447 1.00 45.56 176 GLN A O 1
ATOM 1399 N N . GLN A 1 177 ? 29.099 1.717 -31.217 1.00 41.16 177 GLN A N 1
ATOM 1400 C CA . GLN A 1 177 ? 28.808 2.158 -32.580 1.00 41.16 177 GLN A CA 1
ATOM 1401 C C . GLN A 1 177 ? 27.947 1.066 -33.253 1.00 41.16 177 GLN A C 1
ATOM 1403 O O . GLN A 1 177 ? 28.345 -0.094 -33.319 1.00 41.16 177 GLN A O 1
ATOM 1408 N N . ASN A 1 178 ? 26.753 1.441 -33.722 1.00 50.50 178 ASN A N 1
ATOM 1409 C CA . ASN A 1 178 ? 25.851 0.700 -34.629 1.00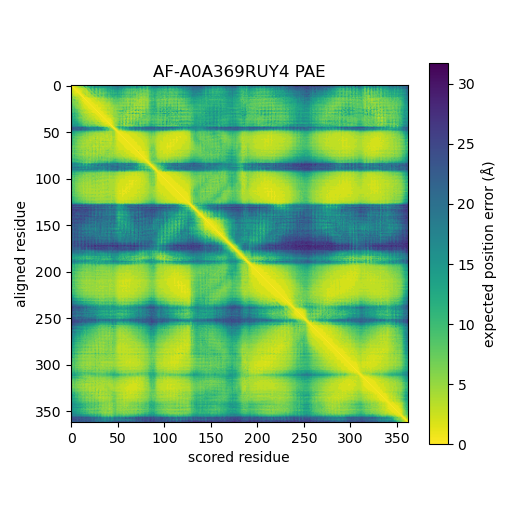 50.50 178 ASN A CA 1
ATOM 1410 C C . ASN A 1 178 ? 24.723 -0.189 -34.071 1.00 50.50 178 ASN A C 1
ATOM 1412 O O . ASN A 1 178 ? 24.008 -0.789 -34.872 1.00 50.50 178 ASN A O 1
ATOM 1416 N N . LYS A 1 179 ? 24.442 -0.237 -32.761 1.00 47.69 179 LYS A N 1
ATOM 1417 C CA . LYS A 1 179 ? 23.145 -0.769 -32.285 1.00 47.69 179 LYS A CA 1
ATOM 1418 C C . LYS A 1 179 ? 22.493 0.200 -31.312 1.00 47.69 179 LYS A C 1
ATOM 1420 O O . LYS A 1 179 ? 22.906 0.296 -30.161 1.00 47.69 179 LYS A O 1
ATOM 1425 N N . THR A 1 180 ? 21.456 0.890 -31.785 1.00 48.75 180 THR A N 1
ATOM 1426 C CA . THR A 1 180 ? 20.531 1.714 -31.001 1.00 48.75 180 THR A CA 1
ATOM 1427 C C . THR A 1 180 ? 19.789 0.830 -30.000 1.00 48.75 180 THR A C 1
ATOM 1429 O O . THR A 1 180 ? 18.678 0.349 -30.215 1.00 48.75 180 THR A O 1
ATOM 1432 N N . VAL A 1 181 ? 20.438 0.537 -28.877 1.00 52.72 181 VAL A N 1
ATOM 1433 C CA . VAL A 1 181 ? 19.792 -0.157 -27.773 1.00 52.72 181 VAL A CA 1
ATOM 1434 C C . VAL A 1 181 ? 18.793 0.809 -27.144 1.00 52.72 181 VAL A C 1
ATOM 1436 O O . VAL A 1 181 ? 19.175 1.720 -26.418 1.00 52.72 181 VAL A O 1
ATOM 1439 N N . LEU A 1 182 ? 17.505 0.594 -27.413 1.00 52.66 182 LEU A N 1
ATOM 1440 C CA . LEU A 1 182 ? 16.420 1.311 -26.748 1.00 52.66 182 LEU A CA 1
ATOM 1441 C C . LEU A 1 182 ? 16.513 1.059 -25.229 1.00 52.66 182 LEU A C 1
ATOM 1443 O O . LEU A 1 182 ? 16.359 -0.079 -24.772 1.00 52.66 182 LEU A O 1
ATOM 1447 N N . ILE A 1 183 ? 16.806 2.101 -24.450 1.00 57.34 183 ILE A N 1
ATOM 1448 C CA . ILE A 1 183 ? 16.865 2.029 -22.984 1.00 57.34 183 ILE A CA 1
ATOM 1449 C C . ILE A 1 183 ? 15.457 2.289 -22.452 1.00 57.34 183 ILE A C 1
ATOM 1451 O O . ILE A 1 183 ? 15.004 3.426 -22.418 1.00 57.34 183 ILE A O 1
ATOM 1455 N N . SER A 1 184 ? 14.733 1.253 -22.030 1.00 60.09 184 SER A N 1
ATOM 1456 C CA . SER A 1 184 ? 13.429 1.442 -21.387 1.00 60.09 184 SER A CA 1
ATOM 1457 C C . SER A 1 184 ? 13.593 1.883 -19.931 1.00 60.09 184 SER A C 1
ATOM 1459 O O . SER A 1 184 ? 14.076 1.112 -19.102 1.00 60.09 184 SER A O 1
ATOM 1461 N N . CYS A 1 185 ? 13.127 3.089 -19.597 1.00 66.75 185 CYS A N 1
ATOM 1462 C CA . CYS A 1 185 ? 13.101 3.602 -18.226 1.00 66.75 185 CYS A CA 1
ATOM 1463 C C . CYS A 1 185 ? 11.986 2.950 -17.406 1.00 66.75 185 CYS A C 1
ATOM 1465 O O . CYS A 1 185 ? 10.899 3.504 -17.259 1.00 66.75 185 CYS A O 1
ATOM 1467 N N . SER A 1 186 ? 12.239 1.751 -16.884 1.00 68.00 186 SER A N 1
ATOM 1468 C CA . SER A 1 186 ? 11.323 1.089 -15.956 1.00 68.00 186 SER A CA 1
ATOM 1469 C C . SER A 1 186 ? 12.084 0.328 -14.876 1.00 68.00 186 SER A C 1
ATOM 1471 O O . SER A 1 186 ? 13.148 -0.234 -15.132 1.00 68.00 186 SER A O 1
ATOM 1473 N N . ILE A 1 187 ? 11.493 0.255 -13.680 1.00 63.53 187 ILE A N 1
ATOM 1474 C CA . ILE A 1 187 ? 12.026 -0.517 -12.541 1.00 63.53 187 ILE A CA 1
ATOM 1475 C C . ILE A 1 187 ? 12.177 -2.013 -12.893 1.00 63.53 187 ILE A C 1
ATOM 1477 O O . ILE A 1 187 ? 12.993 -2.715 -12.308 1.00 63.53 187 ILE A O 1
ATOM 1481 N N . LEU A 1 188 ? 11.405 -2.497 -13.871 1.00 62.75 188 LEU A N 1
ATOM 1482 C CA . LEU A 1 188 ? 11.332 -3.898 -14.299 1.00 62.75 188 LEU A CA 1
ATOM 1483 C C . LEU A 1 188 ? 12.188 -4.211 -15.543 1.00 62.75 188 LEU A C 1
ATOM 1485 O O . LEU A 1 188 ? 12.087 -5.307 -16.090 1.00 62.75 188 LEU A O 1
ATOM 1489 N N . SER A 1 189 ? 13.047 -3.288 -15.997 1.00 61.19 189 SER A N 1
ATOM 1490 C CA . SER A 1 189 ? 13.950 -3.478 -17.148 1.00 61.19 189 SER A CA 1
ATOM 1491 C C . SER A 1 189 ? 15.148 -4.396 -16.819 1.00 61.19 189 SER A C 1
ATOM 1493 O O . SER A 1 189 ? 16.304 -4.068 -17.087 1.00 61.19 189 SER A O 1
ATOM 1495 N N . SER A 1 190 ? 14.890 -5.556 -16.215 1.00 56.53 190 SER A N 1
ATOM 1496 C CA . SER A 1 190 ? 15.902 -6.447 -15.633 1.00 56.53 190 SER A CA 1
ATOM 1497 C C . SER A 1 190 ? 16.604 -7.372 -16.633 1.00 56.53 190 SER A C 1
ATOM 1499 O O . SER A 1 190 ? 17.580 -8.036 -16.281 1.00 56.53 190 SER A O 1
ATOM 1501 N N . SER A 1 191 ? 16.152 -7.418 -17.889 1.00 57.03 191 SER A N 1
ATOM 1502 C CA . SER A 1 191 ? 16.639 -8.383 -18.887 1.00 57.03 191 SER A CA 1
ATOM 1503 C C . SER A 1 191 ? 18.107 -8.197 -19.287 1.00 57.03 191 SER A C 1
ATOM 1505 O O . SER A 1 191 ? 18.696 -9.127 -19.833 1.00 57.03 191 SER A O 1
ATOM 1507 N N . LYS A 1 192 ? 18.713 -7.039 -18.987 1.00 66.06 192 LYS A N 1
ATOM 1508 C CA . LYS A 1 192 ? 20.120 -6.719 -19.300 1.00 66.06 192 LYS A CA 1
ATOM 1509 C C . LYS A 1 192 ? 21.017 -6.529 -18.076 1.00 66.06 192 LYS A C 1
ATOM 1511 O O . LYS A 1 192 ? 22.167 -6.142 -18.239 1.00 66.06 192 LYS A O 1
ATOM 1516 N N . LEU A 1 193 ? 20.501 -6.787 -16.876 1.00 69.88 193 LEU A N 1
ATOM 1517 C CA . LEU A 1 193 ? 21.283 -6.667 -15.648 1.00 69.88 193 LEU A CA 1
ATOM 1518 C C . LEU A 1 193 ? 22.286 -7.818 -15.523 1.00 69.88 193 LEU A C 1
ATOM 1520 O O . LEU A 1 193 ? 21.984 -8.964 -15.877 1.00 69.88 193 LEU A O 1
ATOM 1524 N N . SER A 1 194 ? 23.460 -7.508 -14.980 1.00 78.81 194 SER A N 1
ATOM 1525 C CA . SER A 1 194 ? 24.455 -8.497 -14.564 1.00 78.81 194 SER A CA 1
ATOM 1526 C C . SER A 1 194 ? 23.891 -9.429 -13.479 1.00 78.81 194 SER A C 1
ATOM 1528 O O . SER A 1 194 ? 22.913 -9.108 -12.798 1.00 78.81 194 SER A O 1
ATOM 1530 N N . SER A 1 195 ? 24.495 -10.611 -13.307 1.00 81.25 195 SER A N 1
ATOM 1531 C CA . SER A 1 195 ? 24.052 -11.588 -12.296 1.00 81.25 195 SER A CA 1
ATOM 1532 C C . SER A 1 195 ? 24.051 -11.000 -10.878 1.00 81.25 195 SER A C 1
ATOM 1534 O O . SER A 1 195 ? 23.128 -11.252 -10.102 1.00 81.25 195 SER A O 1
ATOM 1536 N N . ASP A 1 196 ? 25.041 -10.166 -10.560 1.00 80.31 196 ASP A N 1
ATOM 1537 C CA . ASP A 1 196 ? 25.164 -9.529 -9.248 1.00 80.31 196 ASP A CA 1
ATOM 1538 C C . ASP A 1 196 ? 24.051 -8.501 -9.010 1.00 80.31 196 ASP A C 1
ATOM 1540 O O . ASP A 1 196 ? 23.458 -8.457 -7.933 1.00 80.31 196 ASP A O 1
ATOM 1544 N N . GLU A 1 197 ? 23.699 -7.712 -10.029 1.00 75.81 197 GLU A N 1
ATOM 1545 C CA . GLU A 1 197 ? 22.593 -6.747 -9.961 1.00 75.81 197 GLU A CA 1
ATOM 1546 C C . GLU A 1 197 ? 21.234 -7.440 -9.841 1.00 75.81 197 GLU A C 1
ATOM 1548 O O . GLU A 1 197 ? 20.368 -7.005 -9.078 1.00 75.81 197 GLU A O 1
ATOM 1553 N N . LYS A 1 198 ? 21.048 -8.548 -10.564 1.00 80.44 198 LYS A N 1
ATOM 1554 C CA . LYS A 1 198 ? 19.871 -9.415 -10.449 1.00 80.44 198 LYS A CA 1
ATOM 1555 C C . LYS A 1 198 ? 19.709 -9.941 -9.025 1.00 80.44 198 LYS A C 1
ATOM 1557 O O . LYS A 1 198 ? 18.641 -9.789 -8.422 1.00 80.44 198 LYS A O 1
ATOM 1562 N N . PHE A 1 199 ? 20.779 -10.500 -8.460 1.00 82.31 199 PHE A N 1
ATOM 1563 C CA . PHE A 1 199 ? 20.795 -10.991 -7.084 1.00 82.31 199 PHE A CA 1
ATOM 1564 C C . PHE A 1 199 ? 20.562 -9.865 -6.067 1.00 82.31 199 PHE A C 1
ATOM 1566 O O . PHE A 1 199 ? 19.789 -10.020 -5.123 1.00 82.31 199 PHE A O 1
ATOM 1573 N N . TYR A 1 200 ? 21.149 -8.693 -6.286 1.00 80.62 200 TYR A N 1
ATOM 1574 C CA . TYR A 1 200 ? 20.915 -7.531 -5.438 1.00 80.62 200 TYR A CA 1
ATOM 1575 C C . TYR A 1 200 ? 19.441 -7.092 -5.451 1.00 80.62 200 TYR A C 1
ATOM 1577 O O . TYR A 1 200 ? 18.830 -6.948 -4.391 1.00 80.62 200 TYR A O 1
ATOM 1585 N N . ASN A 1 201 ? 18.827 -6.970 -6.633 1.00 79.00 201 ASN A N 1
ATOM 1586 C CA . ASN A 1 201 ? 17.409 -6.620 -6.773 1.00 79.00 201 ASN A CA 1
ATOM 1587 C C . ASN A 1 201 ? 16.479 -7.661 -6.135 1.00 79.00 201 ASN A C 1
ATOM 1589 O O . ASN A 1 201 ? 15.421 -7.301 -5.606 1.00 79.00 201 ASN A O 1
ATOM 1593 N N . PHE A 1 202 ? 16.874 -8.939 -6.139 1.00 84.00 202 PHE A N 1
ATOM 1594 C CA . PHE A 1 202 ? 16.186 -9.990 -5.389 1.00 84.00 202 PHE A CA 1
ATOM 1595 C C . PHE A 1 202 ? 16.200 -9.706 -3.889 1.00 84.00 202 PHE A C 1
ATOM 1597 O O . PHE A 1 202 ? 15.134 -9.586 -3.283 1.00 84.00 202 PHE A O 1
ATOM 1604 N N . ILE A 1 203 ? 17.392 -9.562 -3.300 1.00 84.56 203 ILE A N 1
ATOM 1605 C CA . ILE A 1 203 ? 17.553 -9.322 -1.860 1.00 84.56 203 ILE A CA 1
ATOM 1606 C C . ILE A 1 203 ? 16.801 -8.059 -1.444 1.00 84.56 203 ILE A C 1
ATOM 1608 O O . ILE A 1 203 ? 16.054 -8.070 -0.463 1.00 84.56 203 ILE A O 1
ATOM 1612 N N . LEU A 1 204 ? 16.927 -6.997 -2.237 1.00 83.00 204 LEU A N 1
ATOM 1613 C CA . LEU A 1 204 ? 16.246 -5.737 -2.006 1.00 83.00 204 LEU A CA 1
ATOM 1614 C C . LEU A 1 204 ? 14.719 -5.906 -2.032 1.00 83.00 204 LEU A C 1
ATOM 1616 O O . LEU A 1 204 ? 14.047 -5.439 -1.115 1.00 83.00 204 LEU A O 1
ATOM 1620 N N . SER A 1 205 ? 14.161 -6.633 -3.005 1.00 86.12 205 SER A N 1
ATOM 1621 C CA . SER A 1 205 ? 12.716 -6.922 -3.077 1.00 86.12 205 SER A CA 1
ATOM 1622 C C . SER A 1 205 ? 12.217 -7.734 -1.872 1.00 86.12 205 SER A C 1
ATOM 1624 O O . SER A 1 205 ? 11.137 -7.461 -1.338 1.00 86.12 205 SER A O 1
ATOM 1626 N N . ILE A 1 206 ? 13.000 -8.712 -1.403 1.00 88.25 206 ILE A N 1
ATOM 1627 C CA . ILE A 1 206 ? 12.659 -9.509 -0.217 1.00 88.25 206 ILE A CA 1
ATOM 1628 C C . ILE A 1 206 ? 12.636 -8.632 1.039 1.00 88.25 206 ILE A C 1
ATOM 1630 O O . ILE A 1 206 ? 11.657 -8.653 1.789 1.00 88.25 206 ILE A O 1
ATOM 1634 N N . LEU A 1 207 ? 13.689 -7.845 1.265 1.00 85.62 207 LEU A N 1
ATOM 1635 C CA . LEU A 1 207 ? 13.832 -7.033 2.473 1.00 85.62 207 LEU A CA 1
ATOM 1636 C C . LEU A 1 207 ? 12.850 -5.858 2.518 1.00 85.62 207 LEU A C 1
ATOM 1638 O O . LEU A 1 207 ? 12.332 -5.548 3.589 1.00 85.62 207 LEU A O 1
ATOM 1642 N N . THR A 1 208 ? 12.574 -5.223 1.378 1.00 84.94 208 THR A N 1
ATOM 1643 C CA . THR A 1 208 ? 11.730 -4.017 1.325 1.00 84.94 208 THR A CA 1
ATOM 1644 C C . THR A 1 208 ? 10.244 -4.333 1.230 1.00 84.94 208 THR A C 1
ATOM 1646 O O . THR A 1 208 ? 9.444 -3.627 1.836 1.00 84.94 208 THR A O 1
ATOM 1649 N N . ILE A 1 209 ? 9.848 -5.395 0.518 1.00 90.44 209 ILE A N 1
ATOM 1650 C CA . ILE A 1 209 ? 8.432 -5.705 0.276 1.00 90.44 209 ILE A CA 1
ATOM 1651 C C . ILE A 1 209 ? 8.008 -6.939 1.069 1.00 90.44 209 ILE A C 1
ATOM 1653 O O . ILE A 1 209 ? 7.077 -6.858 1.874 1.00 90.44 209 ILE A O 1
ATOM 1657 N N . VAL A 1 210 ? 8.672 -8.082 0.876 1.00 91.44 210 VAL A N 1
ATOM 1658 C CA . VAL A 1 210 ? 8.195 -9.369 1.418 1.00 91.44 210 VAL A CA 1
ATOM 1659 C C . VAL A 1 210 ? 8.248 -9.394 2.944 1.00 91.44 210 VAL A C 1
ATOM 1661 O O . VAL A 1 210 ? 7.240 -9.698 3.585 1.00 91.44 210 VAL A O 1
ATOM 1664 N N . VAL A 1 211 ? 9.383 -9.025 3.544 1.00 89.94 211 VAL A N 1
ATOM 1665 C CA . VAL A 1 211 ? 9.552 -9.052 5.004 1.00 89.94 211 VAL A CA 1
ATOM 1666 C C . VAL A 1 211 ? 8.531 -8.134 5.703 1.00 89.94 211 VAL A C 1
ATOM 1668 O O . VAL A 1 211 ? 7.766 -8.644 6.529 1.00 89.94 211 VAL A O 1
ATOM 1671 N N . PRO A 1 212 ? 8.395 -6.833 5.365 1.00 90.19 212 PRO A N 1
ATOM 1672 C CA . PRO A 1 212 ? 7.371 -5.977 5.967 1.00 90.19 212 PRO A CA 1
ATOM 1673 C C . PRO A 1 212 ? 5.942 -6.485 5.754 1.00 90.19 212 PRO A C 1
ATOM 1675 O O . PRO A 1 212 ? 5.120 -6.388 6.667 1.00 90.19 212 PRO A O 1
ATOM 1678 N N . SER A 1 213 ? 5.644 -7.076 4.594 1.00 92.19 213 SER A N 1
ATOM 1679 C CA . SER A 1 213 ? 4.324 -7.651 4.300 1.00 92.19 213 SER A CA 1
ATOM 1680 C C . SER A 1 213 ? 3.969 -8.802 5.233 1.00 92.19 213 SER A C 1
ATOM 1682 O O . SER A 1 213 ? 2.859 -8.835 5.771 1.00 92.19 213 SER A O 1
ATOM 1684 N N . LEU A 1 214 ? 4.917 -9.708 5.489 1.00 93.75 214 LEU A N 1
ATOM 1685 C CA . LEU A 1 214 ? 4.735 -10.810 6.434 1.00 93.75 214 LEU A CA 1
ATOM 1686 C C . LEU A 1 214 ? 4.480 -10.293 7.853 1.00 93.75 214 LEU A C 1
ATOM 1688 O O . LEU A 1 214 ? 3.582 -10.789 8.536 1.00 93.75 214 LEU A O 1
ATOM 1692 N N . PHE A 1 215 ? 5.188 -9.245 8.284 1.00 91.50 215 PHE A N 1
ATOM 1693 C CA . PHE A 1 215 ? 4.916 -8.607 9.574 1.00 91.50 215 PHE A CA 1
ATOM 1694 C C . PHE A 1 215 ? 3.533 -7.951 9.631 1.00 91.50 215 PHE A C 1
ATOM 1696 O O . PHE A 1 215 ? 2.825 -8.094 10.631 1.00 91.50 215 PHE A O 1
ATOM 1703 N N . ILE A 1 216 ? 3.123 -7.240 8.575 1.00 92.69 216 ILE A N 1
ATOM 1704 C CA . ILE A 1 216 ? 1.792 -6.628 8.496 1.00 92.69 216 ILE A CA 1
ATOM 1705 C C . ILE A 1 216 ? 0.710 -7.711 8.598 1.00 92.69 216 ILE A C 1
ATOM 1707 O O . ILE A 1 216 ? -0.249 -7.536 9.358 1.00 92.69 216 ILE A O 1
ATOM 1711 N N . LEU A 1 217 ? 0.875 -8.825 7.880 1.00 93.94 217 LEU A N 1
ATOM 1712 C CA . LEU A 1 217 ? -0.051 -9.955 7.896 1.00 93.94 217 LEU A CA 1
ATOM 1713 C C . LEU A 1 217 ? -0.098 -10.626 9.274 1.00 93.94 217 LEU A C 1
ATOM 1715 O O . LEU A 1 217 ? -1.184 -10.859 9.806 1.00 93.94 217 LEU A O 1
ATOM 1719 N N . ASN A 1 218 ? 1.058 -10.871 9.895 1.00 93.50 218 ASN A N 1
ATOM 1720 C CA . ASN A 1 218 ? 1.135 -11.436 11.240 1.00 93.50 218 ASN A CA 1
ATOM 1721 C C . ASN A 1 218 ? 0.415 -10.541 12.265 1.00 93.50 218 ASN A C 1
ATOM 1723 O O . ASN A 1 218 ? -0.446 -11.007 13.012 1.00 93.50 218 ASN A O 1
ATOM 1727 N N . ASN A 1 219 ? 0.678 -9.231 12.240 1.00 90.56 219 ASN A N 1
ATOM 1728 C CA . ASN A 1 219 ? -0.018 -8.262 13.089 1.00 90.56 219 ASN A CA 1
ATOM 1729 C C . ASN A 1 219 ? -1.533 -8.296 12.875 1.00 90.56 219 ASN A C 1
ATOM 1731 O O . ASN A 1 219 ? -2.294 -8.242 13.842 1.00 90.56 219 ASN A O 1
ATOM 1735 N N . TYR A 1 220 ? -1.987 -8.410 11.625 1.00 93.81 220 TYR A N 1
ATOM 1736 C CA . TYR A 1 220 ? -3.406 -8.531 11.309 1.00 93.81 220 TYR A CA 1
ATOM 1737 C C . TYR A 1 220 ? -4.027 -9.796 11.922 1.00 93.81 220 TYR A C 1
ATOM 1739 O O . TYR A 1 220 ? -5.061 -9.709 12.592 1.00 93.81 220 TYR A O 1
ATOM 1747 N N . VAL A 1 221 ? -3.371 -10.953 11.788 1.00 94.81 221 VAL A N 1
ATOM 1748 C CA . VAL A 1 221 ? -3.818 -12.216 12.402 1.00 94.81 221 VAL A CA 1
ATOM 1749 C C . VAL A 1 221 ? -3.890 -12.094 13.927 1.00 94.81 221 VAL A C 1
ATOM 1751 O O . VAL A 1 221 ? -4.883 -12.503 14.536 1.00 94.81 221 VAL A O 1
ATOM 1754 N N . LEU A 1 222 ? -2.885 -11.485 14.561 1.00 93.25 222 LEU A N 1
ATOM 1755 C CA . LEU A 1 222 ? -2.880 -11.264 16.009 1.00 93.25 222 LEU A CA 1
ATOM 1756 C C . LEU A 1 222 ? -4.008 -10.319 16.453 1.00 93.25 222 LEU A C 1
ATOM 1758 O O . LEU A 1 222 ? -4.674 -10.585 17.458 1.00 93.25 222 LEU A O 1
ATOM 1762 N N . ILE A 1 223 ? -4.289 -9.259 15.685 1.00 92.25 223 ILE A N 1
ATOM 1763 C CA . ILE A 1 223 ? -5.437 -8.369 15.918 1.00 92.25 223 ILE A CA 1
ATOM 1764 C C . ILE A 1 223 ? -6.747 -9.161 15.859 1.00 92.25 223 ILE A C 1
ATOM 1766 O O . ILE A 1 223 ? -7.591 -9.009 16.746 1.00 92.25 223 ILE A O 1
ATOM 1770 N N . LEU A 1 224 ? -6.928 -10.023 14.854 1.00 93.56 224 LEU A N 1
ATOM 1771 C CA . LEU A 1 224 ? -8.132 -10.848 14.726 1.00 93.56 224 LEU A CA 1
ATOM 1772 C C . LEU A 1 224 ? -8.295 -11.818 15.902 1.00 93.56 224 LEU A C 1
ATOM 1774 O O . LEU A 1 224 ? -9.390 -11.903 16.466 1.00 93.56 224 LEU A O 1
ATOM 1778 N N . LYS A 1 225 ? -7.215 -12.494 16.320 1.00 94.00 225 LYS A N 1
ATOM 1779 C CA . LYS A 1 225 ? -7.206 -13.366 17.509 1.00 94.00 225 LYS A CA 1
ATOM 1780 C C . LYS A 1 225 ? -7.594 -12.595 18.774 1.00 94.00 225 LYS A C 1
ATOM 1782 O O . LYS A 1 225 ? -8.406 -13.066 19.572 1.00 94.00 225 LYS A O 1
ATOM 1787 N N . HIS A 1 226 ? -7.080 -11.379 18.947 1.00 91.50 226 HIS A N 1
ATOM 1788 C CA . HIS A 1 226 ? -7.450 -10.549 20.090 1.00 91.50 226 HIS A CA 1
ATOM 1789 C C . HIS A 1 226 ? -8.923 -10.117 20.024 1.00 91.50 226 HIS A C 1
ATOM 1791 O O . HIS A 1 226 ? -9.639 -10.176 21.026 1.00 91.50 226 HIS A O 1
ATOM 1797 N N . LEU A 1 227 ? -9.411 -9.707 18.850 1.00 90.56 227 LEU A N 1
ATOM 1798 C CA . LEU A 1 227 ? -10.803 -9.297 18.655 1.00 90.56 227 LEU A CA 1
ATOM 1799 C C . LEU A 1 227 ? -11.794 -10.441 18.900 1.00 90.56 227 LEU A C 1
ATOM 1801 O O . LEU A 1 227 ? -12.863 -10.200 19.469 1.00 90.56 227 LEU A O 1
ATOM 1805 N N . SER A 1 228 ? -11.456 -11.669 18.499 1.00 92.00 228 SER A N 1
ATOM 1806 C CA . SER A 1 228 ? -12.286 -12.854 18.739 1.00 92.00 228 SER A CA 1
ATOM 1807 C C . SER A 1 228 ? -12.288 -13.251 20.221 1.00 92.00 228 SER A C 1
ATOM 1809 O O . SER A 1 228 ? -13.355 -13.501 20.784 1.00 92.00 228 SER A O 1
ATOM 1811 N N . SER A 1 229 ? -11.141 -13.189 20.905 1.00 89.56 229 SER A N 1
ATOM 1812 C CA . SER A 1 229 ? -11.058 -13.390 22.361 1.00 89.56 229 SER A CA 1
ATOM 1813 C C . SER A 1 229 ? -11.877 -12.347 23.134 1.00 89.56 229 SER A C 1
ATOM 1815 O O . SER A 1 229 ? -12.671 -12.685 24.017 1.00 89.56 229 SER A O 1
ATOM 1817 N N . SER A 1 230 ? -11.751 -11.063 22.784 1.00 84.88 230 SER A N 1
ATOM 1818 C CA . SER A 1 230 ? -12.547 -9.990 23.394 1.00 84.88 230 SER A CA 1
ATOM 1819 C C . SER A 1 230 ? -14.044 -10.147 23.113 1.00 84.88 230 SER A C 1
ATOM 1821 O O . SER A 1 230 ? -14.866 -9.845 23.976 1.00 84.88 230 SER A O 1
ATOM 1823 N N . ALA A 1 231 ? -14.417 -10.649 21.933 1.00 85.06 231 ALA A N 1
ATOM 1824 C CA . ALA A 1 231 ? -15.804 -10.929 21.583 1.00 85.06 231 ALA A CA 1
ATOM 1825 C C . ALA A 1 231 ? -16.443 -11.987 22.486 1.00 85.06 231 ALA A C 1
ATOM 1827 O O . ALA A 1 231 ? -17.551 -11.764 22.977 1.00 85.06 231 ALA A O 1
ATOM 1828 N N . ARG A 1 232 ? -15.734 -13.100 22.711 1.00 86.12 232 ARG A N 1
ATOM 1829 C CA . ARG A 1 232 ? -16.188 -14.194 23.581 1.00 86.12 232 ARG A CA 1
ATOM 1830 C C . ARG A 1 232 ? -16.377 -13.711 25.017 1.00 86.12 232 ARG A C 1
ATOM 1832 O O . ARG A 1 232 ? -17.428 -13.957 25.599 1.00 86.12 232 ARG A O 1
ATOM 1839 N N . ARG A 1 233 ? -15.429 -12.920 25.540 1.00 79.50 233 ARG A N 1
ATOM 1840 C CA . ARG A 1 233 ? -15.536 -12.310 26.878 1.00 79.50 233 ARG A CA 1
ATOM 1841 C C . ARG A 1 233 ? -16.780 -11.431 27.012 1.00 79.50 233 ARG A C 1
ATOM 1843 O O . ARG A 1 233 ? -17.553 -11.619 27.940 1.00 79.50 233 ARG A O 1
ATOM 1850 N N . VAL A 1 234 ? -17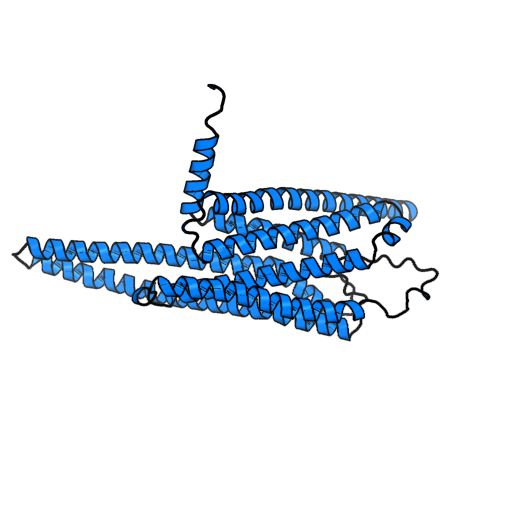.028 -10.520 26.066 1.00 79.81 234 VAL A N 1
ATOM 1851 C CA . VAL A 1 234 ? -18.229 -9.658 26.106 1.00 79.81 234 VAL A CA 1
ATOM 1852 C C . VAL A 1 234 ? -19.525 -10.473 26.007 1.00 79.81 234 VAL A C 1
ATOM 1854 O O . VAL A 1 234 ? -20.503 -10.126 26.661 1.00 79.81 234 VAL A O 1
ATOM 1857 N N . SER A 1 235 ? -19.543 -11.549 25.214 1.00 79.12 235 SER A N 1
ATOM 1858 C CA . SER A 1 235 ? -20.708 -12.438 25.112 1.00 79.12 235 SER A CA 1
ATOM 1859 C C . SER A 1 235 ? -20.994 -13.154 26.432 1.00 79.12 235 SER A C 1
ATOM 1861 O O . SER A 1 235 ? -22.134 -13.159 26.887 1.00 79.12 235 SER A O 1
ATOM 1863 N N . SER A 1 236 ? -19.951 -13.689 27.074 1.00 80.50 236 SER A N 1
ATOM 1864 C CA . SER A 1 236 ? -20.042 -14.337 28.387 1.00 80.50 236 SER A CA 1
ATOM 1865 C C . SER A 1 236 ? -20.537 -13.363 29.469 1.00 80.50 236 SER A C 1
ATOM 1867 O O . SER A 1 236 ? -21.447 -13.700 30.225 1.00 80.50 236 SER A O 1
ATOM 1869 N N . TYR A 1 237 ? -20.045 -12.115 29.469 1.00 74.31 237 TYR A N 1
ATOM 1870 C CA . TYR A 1 237 ? -20.532 -11.069 30.378 1.00 74.31 237 TYR A CA 1
ATOM 1871 C C . TYR A 1 237 ? -22.002 -10.692 30.139 1.00 74.31 237 TYR A C 1
ATOM 1873 O O . TYR A 1 237 ? -22.737 -10.508 31.104 1.00 74.31 237 TYR A O 1
ATOM 1881 N N . ASN A 1 238 ? -22.455 -10.577 28.887 1.00 74.06 238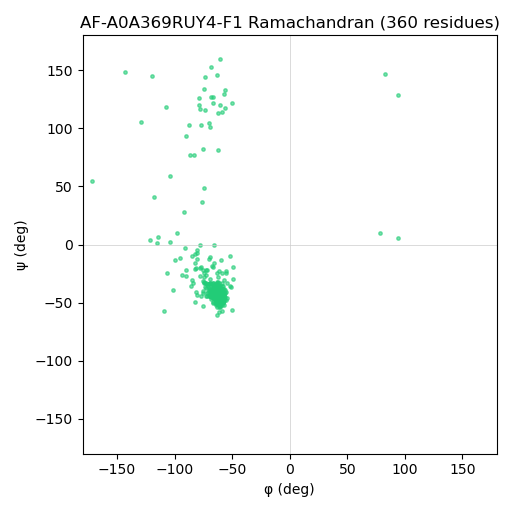 ASN A N 1
ATOM 1882 C CA . ASN A 1 238 ? -23.842 -10.188 28.603 1.00 74.06 238 ASN A CA 1
ATOM 1883 C C . ASN A 1 238 ? -24.860 -11.277 28.972 1.00 74.06 238 ASN A C 1
ATOM 1885 O O . ASN A 1 238 ? -25.965 -10.932 29.369 1.00 74.06 238 ASN A O 1
ATOM 1889 N N . GLY A 1 239 ? -24.511 -12.559 28.831 1.00 72.56 239 GLY A N 1
ATOM 1890 C CA . GLY A 1 239 ? -25.427 -13.661 29.142 1.00 72.56 239 GLY A CA 1
ATOM 1891 C C . GLY A 1 239 ? -25.598 -13.883 30.645 1.00 72.56 239 GLY A C 1
ATOM 1892 O O . GLY A 1 239 ? -26.714 -13.866 31.149 1.00 72.56 239 GLY A O 1
ATOM 1893 N N . GLY A 1 240 ? -24.489 -14.046 31.374 1.00 73.81 240 GLY A N 1
ATOM 1894 C CA . GLY A 1 240 ? -24.540 -14.416 32.793 1.00 73.81 240 GLY A CA 1
ATOM 1895 C C . GLY A 1 240 ? -24.789 -13.234 33.731 1.00 73.81 240 GLY A C 1
ATOM 1896 O O . GLY A 1 240 ? -25.678 -13.274 34.576 1.00 73.81 240 GLY A O 1
ATOM 1897 N N . HIS A 1 241 ? -24.029 -12.145 33.583 1.00 70.62 241 HIS A N 1
ATOM 1898 C CA . HIS A 1 241 ? -24.094 -11.045 34.549 1.00 70.62 241 HIS A CA 1
ATOM 1899 C C . HIS A 1 241 ? -25.355 -10.196 34.421 1.00 70.62 241 HIS A C 1
ATOM 1901 O O . HIS A 1 241 ? -25.827 -9.690 35.437 1.00 70.62 241 HIS A O 1
ATOM 1907 N N . LEU A 1 242 ? -25.897 -10.036 33.210 1.00 69.75 242 LEU A N 1
ATOM 1908 C CA . LEU A 1 242 ? -27.125 -9.267 33.017 1.00 69.75 242 LEU A CA 1
ATOM 1909 C C . LEU A 1 242 ? -28.312 -10.006 33.644 1.00 69.75 242 LEU A C 1
ATOM 1911 O O . LEU A 1 242 ? -29.041 -9.409 34.427 1.00 69.75 242 LEU A O 1
ATOM 1915 N N . ALA A 1 243 ? -28.445 -11.311 33.387 1.00 73.56 243 ALA A N 1
ATOM 1916 C CA . ALA A 1 243 ? -29.488 -12.146 33.983 1.00 73.56 243 ALA A CA 1
ATOM 1917 C C . ALA A 1 243 ? -29.424 -12.135 35.521 1.00 73.56 243 ALA A C 1
ATOM 1919 O O . ALA A 1 243 ? -30.436 -11.915 36.180 1.00 73.56 243 ALA A O 1
ATOM 1920 N N . VAL A 1 244 ? -28.222 -12.263 36.098 1.00 76.75 244 VAL A N 1
ATOM 1921 C CA . VAL A 1 244 ? -28.020 -12.192 37.556 1.00 76.75 244 VAL A CA 1
ATOM 1922 C C . VAL A 1 244 ? -28.316 -10.793 38.112 1.00 76.75 244 VAL A C 1
ATOM 1924 O O . VAL A 1 244 ? -28.883 -10.674 39.197 1.00 76.75 244 VAL A O 1
ATOM 1927 N N . ALA A 1 245 ? -27.956 -9.724 37.396 1.00 67.50 245 ALA A N 1
ATOM 1928 C CA . ALA A 1 245 ? -28.259 -8.355 37.813 1.00 67.50 245 ALA A CA 1
ATOM 1929 C C . ALA A 1 245 ? -29.769 -8.066 37.787 1.00 67.50 245 ALA A C 1
ATOM 1931 O O . ALA A 1 245 ? -30.281 -7.471 38.734 1.00 67.50 245 ALA A O 1
ATOM 1932 N N . TYR A 1 246 ? -30.481 -8.532 36.756 1.00 70.31 246 TYR A N 1
ATOM 1933 C CA . TYR A 1 246 ? -31.941 -8.438 36.671 1.00 70.31 246 TYR A CA 1
ATOM 1934 C C . TYR A 1 246 ? -32.629 -9.263 37.765 1.00 70.31 246 TYR A C 1
ATOM 1936 O O . TYR A 1 246 ? -33.504 -8.738 38.449 1.00 70.31 246 TYR A O 1
ATOM 1944 N N . ALA A 1 247 ? -32.188 -10.502 38.006 1.00 73.94 247 ALA A N 1
ATOM 1945 C CA . ALA A 1 247 ? -32.721 -11.344 39.079 1.00 73.94 247 ALA A CA 1
ATOM 1946 C C . ALA A 1 247 ? -32.524 -10.707 40.468 1.00 73.94 247 ALA A C 1
ATOM 1948 O O . ALA A 1 247 ? -33.460 -10.648 41.263 1.00 73.94 247 ALA A O 1
ATOM 1949 N N . LYS A 1 248 ? -31.341 -10.134 40.739 1.00 72.94 248 LYS A N 1
ATOM 1950 C CA . LYS A 1 248 ? -31.095 -9.369 41.974 1.00 72.94 248 LYS A CA 1
ATOM 1951 C C . LYS A 1 248 ? -31.974 -8.128 42.088 1.00 72.94 248 LYS A C 1
ATOM 1953 O O . LYS A 1 248 ? -32.306 -7.751 43.203 1.00 72.94 248 LYS A O 1
ATOM 1958 N N . LEU A 1 249 ? -32.338 -7.482 40.982 1.00 68.31 249 LEU A N 1
ATOM 1959 C CA . LEU A 1 249 ? -33.217 -6.314 41.026 1.00 68.31 249 LEU A CA 1
ATOM 1960 C C . LEU A 1 249 ? -34.665 -6.697 41.359 1.00 68.31 249 LEU A C 1
ATOM 1962 O O . LEU A 1 249 ? -35.328 -5.951 42.070 1.00 68.31 249 LEU A O 1
ATOM 1966 N N . ILE A 1 250 ? -35.120 -7.869 40.906 1.00 72.69 250 ILE A N 1
ATOM 1967 C CA . ILE A 1 250 ? -36.434 -8.428 41.259 1.00 72.69 250 ILE A CA 1
ATOM 1968 C C . ILE A 1 250 ? -36.481 -8.819 42.744 1.00 72.69 250 ILE A C 1
ATOM 1970 O O . ILE A 1 250 ? -37.489 -8.586 43.401 1.00 72.69 250 ILE A O 1
ATOM 1974 N N . MET A 1 251 ? -35.387 -9.364 43.289 1.00 74.62 251 MET A N 1
ATOM 1975 C CA . MET A 1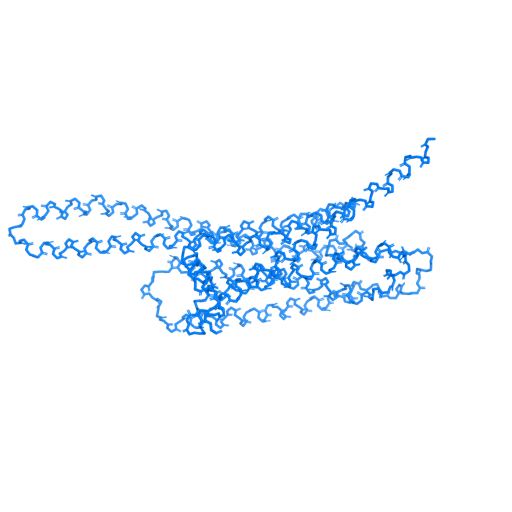 251 ? -35.343 -9.838 44.679 1.00 74.62 251 MET A CA 1
ATOM 1976 C C . MET A 1 251 ? -35.091 -8.750 45.734 1.00 74.62 251 MET A C 1
ATOM 1978 O O . MET A 1 251 ? -35.304 -9.007 46.913 1.00 74.62 251 MET A O 1
ATOM 1982 N N . ASN A 1 252 ? -34.616 -7.556 45.365 1.00 72.06 252 ASN A N 1
ATOM 1983 C CA . ASN A 1 252 ? -34.178 -6.558 46.346 1.00 72.06 252 ASN A CA 1
ATOM 1984 C C . ASN A 1 252 ? -35.166 -5.383 46.458 1.00 72.06 252 ASN A C 1
ATOM 1986 O O . ASN A 1 252 ? -35.354 -4.619 45.511 1.00 72.06 252 ASN A O 1
ATOM 1990 N N . GLN A 1 253 ? -35.748 -5.199 47.647 1.00 60.94 253 GLN A N 1
ATOM 1991 C CA . GLN A 1 253 ? -36.777 -4.188 47.954 1.00 60.94 253 GLN A CA 1
ATOM 1992 C C . GLN A 1 253 ? -36.255 -2.734 47.898 1.00 60.94 253 GLN A C 1
ATOM 1994 O O . GLN A 1 253 ? -37.026 -1.794 47.707 1.00 60.94 253 GLN A O 1
ATOM 1999 N N . ASN A 1 254 ? -34.933 -2.532 47.964 1.00 65.00 254 ASN A N 1
ATOM 2000 C CA . ASN A 1 254 ? -34.288 -1.226 47.790 1.00 65.00 254 ASN A CA 1
ATOM 2001 C C . ASN A 1 254 ? -34.082 -0.879 46.302 1.00 65.00 254 ASN A C 1
ATOM 2003 O O . ASN A 1 254 ? -32.980 -0.949 45.754 1.00 65.00 254 ASN A O 1
ATOM 2007 N N . ARG A 1 255 ? -35.171 -0.457 45.645 1.00 67.50 255 ARG A N 1
ATOM 2008 C CA . ARG A 1 255 ? -35.244 -0.141 44.202 1.00 67.50 255 ARG A CA 1
ATOM 2009 C C . ARG A 1 255 ? -34.218 0.888 43.701 1.00 67.50 255 ARG A C 1
ATOM 2011 O O . ARG A 1 255 ? -33.792 0.809 42.557 1.00 67.50 255 ARG A O 1
ATOM 2018 N N . ARG A 1 256 ? -33.819 1.879 44.509 1.00 73.81 256 ARG A N 1
ATOM 2019 C CA . ARG A 1 256 ? -32.983 2.999 44.018 1.00 73.81 256 ARG A CA 1
ATOM 2020 C C . ARG A 1 256 ? -31.511 2.625 43.805 1.00 73.81 256 ARG A C 1
ATOM 2022 O O . ARG A 1 256 ? -30.913 3.034 42.813 1.00 73.81 256 ARG A O 1
ATOM 2029 N N . THR A 1 257 ? -30.913 1.834 44.695 1.00 74.44 257 THR A N 1
ATOM 2030 C CA . THR A 1 257 ? -29.497 1.436 44.572 1.00 74.44 257 THR A CA 1
ATOM 2031 C C . THR A 1 257 ? -29.288 0.395 43.473 1.00 74.44 257 THR A C 1
ATOM 2033 O O . THR A 1 257 ? -28.265 0.418 42.784 1.00 74.44 257 THR A O 1
ATOM 2036 N N . SER A 1 258 ? -30.275 -0.478 43.257 1.00 73.75 258 SER A N 1
ATOM 2037 C CA . SER A 1 258 ? -30.255 -1.478 42.191 1.00 73.75 258 SER A CA 1
ATOM 2038 C C . SER A 1 258 ? -30.384 -0.850 40.797 1.00 73.75 258 SER A C 1
ATOM 2040 O O . SER A 1 258 ? -29.646 -1.256 39.898 1.00 73.75 258 SER A O 1
ATOM 2042 N N . ILE A 1 259 ? -31.203 0.198 40.624 1.00 78.38 259 ILE A N 1
ATOM 2043 C CA . ILE A 1 259 ? -31.319 0.942 39.353 1.00 78.38 259 ILE A CA 1
ATOM 2044 C C . ILE A 1 259 ? -29.975 1.575 38.953 1.00 78.38 259 ILE A C 1
ATOM 2046 O O . ILE A 1 259 ? -29.483 1.309 37.856 1.00 78.38 259 ILE A O 1
ATOM 2050 N N . ASN A 1 260 ? -29.314 2.312 39.855 1.00 82.56 260 ASN A N 1
ATOM 2051 C CA . ASN A 1 260 ? -28.013 2.942 39.566 1.00 82.56 260 ASN A CA 1
ATOM 2052 C C . ASN A 1 260 ? -26.925 1.911 39.209 1.00 82.56 260 ASN A C 1
ATOM 2054 O O . ASN A 1 260 ? -26.055 2.157 38.364 1.00 82.56 260 ASN A O 1
ATOM 2058 N N . ALA A 1 261 ? -26.955 0.735 39.844 1.00 79.12 261 ALA A N 1
ATOM 2059 C CA . ALA A 1 261 ? -26.035 -0.353 39.533 1.00 79.12 261 ALA A CA 1
ATOM 2060 C C . ALA A 1 261 ? -26.274 -0.920 38.122 1.00 79.12 261 ALA A C 1
ATOM 2062 O O . ALA A 1 261 ? -25.303 -1.154 37.392 1.00 79.12 261 ALA A O 1
ATOM 2063 N N . ILE A 1 262 ? -27.539 -1.087 37.717 1.00 79.44 262 ILE A N 1
ATOM 2064 C CA . ILE A 1 262 ? -27.899 -1.520 36.362 1.00 79.44 262 ILE A CA 1
ATOM 2065 C C . ILE A 1 262 ? -27.511 -0.468 35.325 1.00 79.44 262 ILE A C 1
ATOM 2067 O O . ILE A 1 262 ? -26.877 -0.824 34.332 1.00 79.44 262 ILE A O 1
ATOM 2071 N N . GLU A 1 263 ? -27.802 0.814 35.548 1.00 83.56 263 GLU A N 1
ATOM 2072 C CA . GLU A 1 263 ? -27.405 1.884 34.621 1.00 83.56 263 GLU A CA 1
ATOM 2073 C C . GLU A 1 263 ? -25.889 1.905 34.404 1.00 83.56 263 GLU A C 1
ATOM 2075 O O . GLU A 1 263 ? -25.406 1.930 33.267 1.00 83.56 263 GLU A O 1
ATOM 2080 N N . LYS A 1 264 ? -25.108 1.792 35.486 1.00 83.94 264 LYS A N 1
ATOM 2081 C CA . LYS A 1 264 ? -23.642 1.726 35.411 1.00 83.94 264 LYS A CA 1
ATOM 2082 C C . LYS A 1 264 ? -23.161 0.495 34.640 1.00 83.94 264 LYS A C 1
ATOM 2084 O O . LYS A 1 264 ? -22.175 0.584 33.901 1.00 83.94 264 LYS A O 1
ATOM 2089 N N . GLN A 1 265 ? -23.825 -0.653 34.785 1.00 81.31 265 GLN A N 1
ATOM 2090 C CA . GLN A 1 265 ? -23.520 -1.856 34.004 1.00 81.31 265 GLN A CA 1
ATOM 2091 C C . GLN A 1 265 ? -23.904 -1.699 32.526 1.00 81.31 265 GLN A C 1
ATOM 2093 O O . GLN A 1 265 ? -23.082 -2.005 31.660 1.00 81.31 265 GLN A O 1
ATOM 2098 N N . MET A 1 266 ? -25.084 -1.158 32.219 1.00 79.75 266 MET A N 1
ATOM 2099 C CA . MET A 1 266 ? -25.516 -0.877 30.847 1.00 79.75 266 MET A CA 1
ATOM 2100 C C . MET A 1 266 ? -24.562 0.093 30.146 1.00 79.75 266 MET A C 1
ATOM 2102 O O . MET A 1 266 ? -24.132 -0.170 29.020 1.00 79.75 266 MET A O 1
ATOM 2106 N N . LEU A 1 267 ? -24.128 1.157 30.828 1.00 85.00 267 LEU A N 1
ATOM 2107 C CA . LEU A 1 267 ? -23.151 2.110 30.300 1.00 85.00 267 LEU A CA 1
ATOM 2108 C C . LEU A 1 267 ? -21.787 1.445 30.033 1.00 85.00 267 LEU A C 1
ATOM 2110 O O . LEU A 1 267 ? -21.145 1.706 29.009 1.00 85.00 267 LEU A O 1
ATOM 2114 N N . ARG A 1 268 ? -21.348 0.519 30.900 1.00 82.31 268 ARG A N 1
ATOM 2115 C CA . ARG A 1 268 ? -20.147 -0.308 30.661 1.00 82.31 268 ARG A CA 1
ATOM 2116 C C . ARG A 1 268 ? -20.310 -1.205 29.431 1.00 82.31 268 ARG A C 1
ATOM 2118 O O . ARG A 1 268 ? -19.413 -1.244 28.592 1.00 82.31 268 ARG A O 1
ATOM 2125 N N . ILE A 1 269 ? -21.445 -1.880 29.268 1.00 82.06 269 ILE A N 1
ATOM 2126 C CA . ILE A 1 269 ? -21.707 -2.731 28.095 1.00 82.06 269 ILE A CA 1
ATOM 2127 C C . ILE A 1 269 ? -21.752 -1.891 26.816 1.00 82.06 269 ILE A C 1
ATOM 2129 O O . ILE A 1 269 ? -21.127 -2.252 25.815 1.00 82.06 269 ILE A O 1
ATOM 2133 N N . TYR A 1 270 ? -22.435 -0.746 26.844 1.00 84.25 270 TYR A N 1
ATOM 2134 C CA . TYR A 1 270 ? -22.520 0.172 25.712 1.00 84.25 270 TYR A CA 1
ATOM 2135 C C . TYR A 1 270 ? -21.138 0.697 25.302 1.00 84.25 270 TYR A C 1
ATOM 2137 O O . TYR A 1 270 ? -20.763 0.638 24.127 1.00 84.25 270 TYR A O 1
ATOM 2145 N N . THR A 1 271 ? -20.328 1.139 26.268 1.00 83.62 271 THR A N 1
ATOM 2146 C CA . THR A 1 271 ? -18.959 1.612 26.005 1.00 83.62 271 THR A CA 1
ATOM 2147 C C . THR A 1 271 ? -18.057 0.496 25.466 1.00 83.62 271 THR A C 1
ATOM 2149 O O . THR A 1 271 ? -17.287 0.747 24.536 1.00 83.62 271 THR A O 1
ATOM 2152 N N . LEU A 1 272 ? -18.190 -0.745 25.951 1.00 82.31 272 LEU A N 1
ATOM 2153 C CA . LEU A 1 272 ? -17.484 -1.916 25.411 1.00 82.31 272 LEU A CA 1
ATOM 2154 C C . LEU A 1 272 ? -17.913 -2.244 23.973 1.00 82.31 272 LEU A C 1
ATOM 2156 O O . LEU A 1 272 ? -17.051 -2.431 23.110 1.00 82.31 272 LEU A O 1
ATOM 2160 N N . LYS A 1 273 ? -19.221 -2.255 23.677 1.00 83.12 273 LYS A N 1
ATOM 2161 C CA . LYS A 1 273 ? -19.748 -2.455 22.312 1.00 83.12 273 LYS A CA 1
ATOM 2162 C C . LYS A 1 273 ? -19.221 -1.379 21.358 1.00 83.12 273 LYS A C 1
ATOM 2164 O O . LYS A 1 273 ? -18.738 -1.703 20.270 1.00 83.12 273 LYS A O 1
ATOM 2169 N N . ARG A 1 274 ? -19.235 -0.110 21.782 1.00 84.94 274 ARG A N 1
ATOM 2170 C CA . ARG A 1 274 ? -18.702 1.021 21.005 1.00 84.94 274 ARG A CA 1
ATOM 2171 C C . ARG A 1 274 ? -17.203 0.875 20.739 1.00 84.94 274 ARG A C 1
ATOM 2173 O O . ARG A 1 274 ? -16.780 1.036 19.596 1.00 84.94 274 ARG A O 1
ATOM 2180 N N . ARG A 1 275 ? -16.406 0.521 21.755 1.00 82.62 275 ARG A N 1
ATOM 2181 C CA . ARG A 1 275 ? -14.959 0.270 21.610 1.00 82.62 275 ARG A CA 1
ATOM 2182 C C . ARG A 1 275 ? -14.674 -0.883 20.654 1.00 82.62 275 ARG A C 1
ATOM 2184 O O . ARG A 1 275 ? -13.828 -0.744 19.780 1.00 82.62 275 ARG A O 1
ATOM 2191 N N . ARG A 1 276 ? -15.419 -1.986 20.748 1.00 84.12 276 ARG A N 1
ATOM 2192 C CA . ARG A 1 276 ? -15.272 -3.134 19.841 1.00 84.12 276 ARG A CA 1
ATOM 2193 C C . ARG A 1 276 ? -15.579 -2.766 18.391 1.00 84.12 276 ARG A C 1
ATOM 2195 O O . ARG A 1 276 ? -14.858 -3.186 17.491 1.00 84.12 276 ARG A O 1
ATOM 2202 N N . SER A 1 277 ? -16.624 -1.970 18.161 1.00 86.56 277 SER A N 1
ATOM 2203 C CA . SER A 1 277 ? -16.936 -1.440 16.828 1.00 86.56 277 SER A CA 1
ATOM 2204 C C . SER A 1 277 ? -15.777 -0.599 16.276 1.00 86.56 277 SER A C 1
ATOM 2206 O O . SER A 1 277 ? -15.352 -0.806 15.141 1.00 86.56 277 SER A O 1
ATOM 2208 N N . GLN A 1 278 ? -15.180 0.263 17.107 1.00 85.19 278 GLN A N 1
ATOM 2209 C CA . GLN A 1 278 ? -13.992 1.034 16.728 1.00 85.19 278 GLN A CA 1
ATOM 2210 C C . GLN A 1 278 ? -12.791 0.131 16.422 1.00 85.19 278 GLN A C 1
ATOM 2212 O O . GLN A 1 278 ? -12.185 0.282 15.369 1.00 85.19 278 GLN A O 1
ATOM 2217 N N . GLN A 1 279 ? -12.467 -0.841 17.280 1.00 86.50 279 GLN A N 1
ATOM 2218 C CA . GLN A 1 279 ? -11.341 -1.755 17.047 1.00 86.50 279 GLN A CA 1
ATOM 2219 C C . GLN A 1 279 ? -11.525 -2.596 15.774 1.00 86.50 279 GLN A C 1
ATOM 2221 O O . GLN A 1 279 ? -10.559 -2.819 15.051 1.00 86.50 279 GLN A O 1
ATOM 2226 N N . ARG A 1 280 ? -12.760 -3.010 15.452 1.00 88.94 280 ARG A N 1
ATOM 2227 C CA . ARG A 1 280 ? -13.073 -3.677 14.177 1.00 88.94 280 ARG A CA 1
ATOM 2228 C C . ARG A 1 280 ? -12.785 -2.777 12.981 1.00 88.94 280 ARG A C 1
ATOM 2230 O O . ARG A 1 280 ? -12.143 -3.232 12.047 1.00 88.94 280 ARG A O 1
ATOM 2237 N N . GLN A 1 281 ? -13.192 -1.508 13.033 1.00 86.69 281 GLN A N 1
ATOM 2238 C CA . GLN A 1 281 ? -12.863 -0.545 11.976 1.00 86.69 281 GLN A CA 1
ATOM 2239 C C . GLN A 1 281 ? -11.346 -0.394 11.806 1.00 86.69 281 GLN A C 1
ATOM 2241 O O . GLN A 1 281 ? -10.863 -0.382 10.678 1.00 86.69 281 GLN A O 1
ATOM 2246 N N . LEU A 1 282 ? -10.589 -0.345 12.910 1.00 85.19 282 LEU A N 1
ATOM 2247 C CA . LEU A 1 282 ? -9.125 -0.292 12.862 1.00 85.19 282 LEU A CA 1
ATOM 2248 C C . LEU A 1 282 ? -8.514 -1.549 12.229 1.00 85.19 282 LEU A C 1
ATOM 2250 O O . LEU A 1 282 ? -7.594 -1.433 11.425 1.00 85.19 282 LEU A O 1
ATOM 2254 N N . ALA A 1 283 ? -9.031 -2.733 12.560 1.00 89.25 283 ALA A N 1
ATOM 2255 C CA . ALA A 1 283 ? -8.588 -3.989 11.961 1.00 89.25 283 ALA A CA 1
ATOM 2256 C C . ALA A 1 283 ? -8.890 -4.046 10.457 1.00 89.25 283 ALA A C 1
ATOM 2258 O O . ALA A 1 283 ? -8.039 -4.461 9.676 1.00 89.25 283 ALA A O 1
ATOM 2259 N N . THR A 1 284 ? -10.065 -3.570 10.033 1.00 90.06 284 THR A N 1
ATOM 2260 C CA . THR A 1 284 ? -10.411 -3.448 8.611 1.00 90.06 284 THR A CA 1
ATOM 2261 C C . THR A 1 284 ? -9.458 -2.503 7.883 1.00 90.06 284 THR A C 1
ATOM 2263 O O . THR A 1 284 ? -9.081 -2.790 6.755 1.00 90.06 284 THR A O 1
ATOM 2266 N N . THR A 1 285 ? -9.015 -1.410 8.516 1.00 85.75 285 THR A N 1
ATOM 2267 C CA . THR A 1 285 ? -7.979 -0.539 7.937 1.00 85.75 285 THR A CA 1
ATOM 2268 C C . THR A 1 285 ? -6.679 -1.304 7.695 1.00 85.75 285 THR A C 1
ATOM 2270 O O . THR A 1 285 ? -6.143 -1.218 6.598 1.00 85.75 285 THR A O 1
ATOM 2273 N N . VAL A 1 286 ? -6.198 -2.089 8.666 1.00 87.81 286 VAL A N 1
ATOM 2274 C CA . VAL A 1 286 ? -4.978 -2.905 8.491 1.00 87.81 286 VAL A CA 1
ATOM 2275 C C . VAL A 1 286 ? -5.147 -3.928 7.366 1.00 87.81 286 VAL A C 1
ATOM 2277 O O . VAL A 1 286 ? -4.257 -4.055 6.536 1.00 87.81 286 VAL A O 1
ATOM 2280 N N . MET A 1 287 ? -6.307 -4.586 7.291 1.00 92.56 287 MET A N 1
ATOM 2281 C CA . MET A 1 287 ? -6.642 -5.534 6.221 1.00 92.56 287 MET A CA 1
ATOM 2282 C C . MET A 1 287 ? -6.606 -4.888 4.834 1.00 92.56 287 MET A C 1
ATOM 2284 O O . MET A 1 287 ? -6.087 -5.473 3.889 1.00 92.56 287 MET A O 1
ATOM 2288 N N . ILE A 1 288 ? -7.174 -3.687 4.698 1.00 89.81 288 ILE A N 1
ATOM 2289 C CA . ILE A 1 288 ? -7.161 -2.954 3.428 1.00 89.81 288 ILE A CA 1
ATOM 2290 C C . ILE A 1 288 ? -5.717 -2.653 3.038 1.00 89.81 288 ILE A C 1
ATOM 2292 O O . ILE A 1 288 ? -5.333 -2.960 1.921 1.00 89.81 288 ILE A O 1
ATOM 2296 N N . LEU A 1 289 ? -4.908 -2.137 3.968 1.00 85.12 289 LEU A N 1
ATOM 2297 C CA . LEU A 1 289 ? -3.506 -1.795 3.711 1.00 85.12 289 LEU A CA 1
ATOM 2298 C C . LEU A 1 289 ? -2.655 -3.011 3.332 1.00 85.12 289 LEU A C 1
ATOM 2300 O O . LEU A 1 289 ? -1.794 -2.900 2.463 1.00 85.12 289 LEU A O 1
ATOM 2304 N N . SER A 1 290 ? -2.882 -4.158 3.981 1.00 88.44 290 SER A N 1
ATOM 2305 C CA . SER A 1 290 ? -2.173 -5.399 3.666 1.00 88.44 290 SER A CA 1
ATOM 2306 C C . SER A 1 290 ? -2.585 -5.939 2.301 1.00 88.44 290 SER A C 1
ATOM 2308 O O . SER A 1 290 ? -1.732 -6.315 1.507 1.00 88.44 290 SER A O 1
ATOM 2310 N N . SER A 1 291 ? -3.887 -5.934 2.009 1.00 92.31 291 SER A N 1
ATOM 2311 C CA . SER A 1 291 ? -4.417 -6.441 0.741 1.00 92.31 291 SER A CA 1
ATOM 2312 C C . SER A 1 291 ? -3.955 -5.576 -0.424 1.00 92.31 291 SER A C 1
ATOM 2314 O O . SER A 1 291 ? -3.500 -6.104 -1.429 1.00 92.31 291 SER A O 1
ATOM 2316 N N . THR A 1 292 ? -4.008 -4.250 -0.281 1.00 91.75 292 THR A N 1
ATOM 2317 C CA . THR A 1 292 ? -3.570 -3.342 -1.344 1.00 91.75 292 THR A CA 1
ATOM 2318 C C . THR A 1 292 ? -2.077 -3.473 -1.601 1.00 91.75 292 THR A C 1
ATOM 2320 O O . THR A 1 292 ? -1.694 -3.485 -2.756 1.00 91.75 292 THR A O 1
ATOM 2323 N N . LEU A 1 293 ? -1.248 -3.646 -0.564 1.00 90.94 293 LEU A N 1
ATOM 2324 C CA . LEU A 1 293 ? 0.192 -3.877 -0.727 1.00 90.94 293 LEU A CA 1
ATOM 2325 C C . LEU A 1 293 ? 0.470 -5.181 -1.490 1.00 90.94 293 LEU A C 1
ATOM 2327 O O . LEU A 1 293 ? 1.252 -5.180 -2.438 1.00 90.94 293 LEU A O 1
ATOM 2331 N N . ILE A 1 294 ? -0.191 -6.278 -1.104 1.00 92.88 294 ILE A N 1
ATOM 2332 C CA . ILE A 1 294 ? -0.012 -7.576 -1.765 1.00 92.88 294 ILE A CA 1
ATOM 2333 C C . ILE A 1 294 ? -0.407 -7.473 -3.240 1.00 92.88 294 ILE A C 1
ATOM 2335 O O . ILE A 1 294 ? 0.386 -7.825 -4.105 1.00 92.88 294 ILE A O 1
ATOM 2339 N N . ILE A 1 295 ? -1.595 -6.944 -3.540 1.00 93.00 295 ILE A N 1
ATOM 2340 C CA . ILE A 1 295 ? -2.094 -6.891 -4.919 1.00 93.00 295 ILE A CA 1
ATOM 2341 C C . ILE A 1 295 ? -1.243 -5.936 -5.781 1.00 93.00 295 ILE A C 1
ATOM 2343 O O . ILE A 1 295 ? -1.005 -6.245 -6.944 1.00 93.00 295 ILE A O 1
ATOM 2347 N N . SER A 1 296 ? -0.746 -4.816 -5.236 1.00 91.25 296 SER A N 1
ATOM 2348 C CA . SER A 1 296 ? 0.037 -3.847 -6.019 1.00 91.25 296 SER A CA 1
ATOM 2349 C C . SER A 1 296 ? 1.477 -4.288 -6.267 1.00 91.25 296 SER A C 1
ATOM 2351 O O . SER A 1 296 ? 1.975 -4.154 -7.380 1.00 91.25 296 SER A O 1
ATOM 2353 N N . TYR A 1 297 ? 2.160 -4.816 -5.247 1.00 91.31 297 TYR A N 1
ATOM 2354 C CA . TYR A 1 297 ? 3.613 -4.997 -5.306 1.00 91.31 297 TYR A CA 1
ATOM 2355 C C . TYR A 1 297 ? 4.062 -6.448 -5.486 1.00 91.31 297 TYR A C 1
ATOM 2357 O O . TYR A 1 297 ? 5.141 -6.671 -6.030 1.00 91.31 297 TYR A O 1
ATOM 2365 N N . TYR A 1 298 ? 3.272 -7.456 -5.093 1.00 93.62 298 TYR A N 1
ATOM 2366 C CA . TYR A 1 298 ? 3.705 -8.851 -5.262 1.00 93.62 298 TYR A CA 1
ATOM 2367 C C . TYR A 1 298 ? 3.864 -9.263 -6.726 1.00 93.62 298 TYR A C 1
ATOM 2369 O O . TYR A 1 298 ? 4.840 -9.955 -7.007 1.00 93.62 298 TYR A O 1
ATOM 2377 N N . PRO A 1 299 ? 3.003 -8.844 -7.674 1.00 93.44 299 PRO A N 1
ATOM 2378 C CA . PRO A 1 299 ? 3.234 -9.149 -9.083 1.00 93.44 299 PRO A CA 1
ATOM 2379 C C . PRO A 1 299 ? 4.603 -8.653 -9.577 1.00 93.44 299 PRO A C 1
ATOM 2381 O O . PRO A 1 299 ? 5.299 -9.382 -10.278 1.00 93.44 299 PRO A O 1
ATOM 2384 N N . ILE A 1 300 ? 5.035 -7.465 -9.137 1.00 89.62 300 ILE A N 1
ATOM 2385 C CA . ILE A 1 300 ? 6.359 -6.896 -9.446 1.00 89.62 300 ILE A CA 1
ATOM 2386 C C . ILE A 1 300 ? 7.471 -7.767 -8.846 1.00 89.62 300 ILE A C 1
ATOM 2388 O O . ILE A 1 300 ? 8.422 -8.123 -9.539 1.00 89.62 300 ILE A O 1
ATOM 2392 N N . VAL A 1 301 ? 7.337 -8.161 -7.575 1.00 90.56 301 VAL A N 1
ATOM 2393 C CA . VAL A 1 301 ? 8.310 -9.036 -6.896 1.00 90.56 301 VAL A CA 1
ATOM 2394 C C . VAL A 1 301 ? 8.412 -10.395 -7.587 1.00 90.56 301 VAL A C 1
ATOM 2396 O O . VAL A 1 301 ? 9.517 -10.886 -7.798 1.00 90.56 301 VAL A O 1
ATOM 2399 N N . ILE A 1 302 ? 7.285 -10.992 -7.980 1.00 91.56 302 ILE A N 1
ATOM 2400 C CA . ILE A 1 302 ? 7.249 -12.277 -8.688 1.00 91.56 302 ILE A CA 1
ATOM 2401 C C . ILE A 1 302 ? 7.965 -12.162 -10.033 1.00 91.56 302 ILE A C 1
ATOM 2403 O O . ILE A 1 302 ? 8.756 -13.042 -10.360 1.00 91.56 302 ILE A O 1
ATOM 2407 N N . ILE A 1 303 ? 7.744 -11.078 -10.785 1.00 88.69 303 ILE A N 1
ATOM 2408 C CA . ILE A 1 303 ? 8.465 -10.836 -12.041 1.00 88.69 303 ILE A CA 1
ATOM 2409 C C . ILE A 1 303 ? 9.968 -10.713 -11.787 1.00 88.69 303 ILE A C 1
ATOM 2411 O O . ILE A 1 303 ? 10.744 -11.349 -12.492 1.00 88.69 303 ILE A O 1
ATOM 2415 N N . ASN A 1 304 ? 10.385 -9.947 -10.776 1.00 83.88 304 ASN A N 1
ATOM 2416 C CA . ASN A 1 304 ? 11.802 -9.789 -10.441 1.00 83.88 304 ASN A CA 1
ATOM 2417 C C . ASN A 1 304 ? 12.452 -11.125 -10.060 1.00 83.88 304 ASN A C 1
ATOM 2419 O O . ASN A 1 304 ? 13.536 -11.442 -10.538 1.00 83.88 304 ASN A O 1
ATOM 2423 N N . ILE A 1 305 ? 11.769 -11.935 -9.247 1.00 86.44 305 ILE A N 1
ATOM 2424 C CA . ILE A 1 305 ? 12.216 -13.284 -8.887 1.00 86.44 305 ILE A CA 1
ATOM 2425 C C . ILE A 1 305 ? 12.325 -14.147 -10.147 1.00 86.44 305 ILE A C 1
ATOM 2427 O O . ILE A 1 305 ? 13.378 -14.724 -10.405 1.00 86.44 305 ILE A O 1
ATOM 2431 N N . ALA A 1 306 ? 11.276 -14.201 -10.968 1.00 87.69 306 ALA A N 1
ATOM 2432 C CA . ALA A 1 306 ? 11.269 -14.996 -12.191 1.00 87.69 306 ALA A CA 1
ATOM 2433 C C . ALA A 1 306 ? 12.389 -14.573 -13.157 1.00 87.69 306 ALA A C 1
ATOM 2435 O O . ALA A 1 306 ? 13.076 -15.434 -13.701 1.00 87.69 306 ALA A O 1
ATOM 2436 N N . ALA A 1 307 ? 12.635 -13.271 -13.318 1.00 82.25 307 ALA A N 1
ATOM 2437 C CA . ALA A 1 307 ? 13.693 -12.733 -14.175 1.00 82.25 307 ALA A CA 1
ATOM 2438 C C . ALA A 1 307 ? 15.120 -13.062 -13.688 1.00 82.25 307 ALA A C 1
ATOM 2440 O O . ALA A 1 307 ? 16.075 -13.006 -14.471 1.00 82.25 307 ALA A O 1
ATOM 2441 N N . ASN A 1 308 ? 15.274 -13.413 -12.409 1.00 82.31 308 ASN A N 1
ATOM 2442 C CA . ASN A 1 308 ? 16.550 -13.845 -11.844 1.00 82.31 308 ASN A CA 1
ATOM 2443 C C . ASN A 1 308 ? 16.820 -15.333 -12.058 1.00 82.31 308 ASN A C 1
ATOM 2445 O O . ASN A 1 308 ? 17.975 -15.719 -12.205 1.00 82.31 308 ASN A O 1
ATOM 2449 N N . PHE A 1 309 ? 15.770 -16.155 -12.104 1.00 85.50 309 PHE A N 1
ATOM 2450 C CA . PHE A 1 309 ? 15.892 -17.608 -12.264 1.00 85.50 309 PHE A CA 1
ATOM 2451 C C . PHE A 1 309 ? 15.645 -18.097 -13.692 1.00 85.50 309 PHE A C 1
ATOM 2453 O O . PHE A 1 309 ? 15.953 -19.243 -14.005 1.00 85.50 309 PHE A O 1
ATOM 2460 N N . THR A 1 310 ? 15.094 -17.255 -14.567 1.00 84.50 310 THR A N 1
ATOM 2461 C CA . THR A 1 310 ? 14.789 -17.617 -15.953 1.00 84.50 310 THR A CA 1
ATOM 2462 C C . THR A 1 310 ? 15.546 -16.731 -16.934 1.00 84.50 310 THR A C 1
ATOM 2464 O O . THR A 1 310 ? 15.756 -15.540 -16.709 1.00 84.50 310 THR A O 1
ATOM 2467 N N . THR A 1 311 ? 15.951 -17.318 -18.059 1.00 80.06 311 THR A N 1
ATOM 2468 C CA . THR A 1 311 ? 16.497 -16.588 -19.215 1.00 80.06 311 THR A CA 1
ATOM 2469 C C . THR A 1 311 ? 15.396 -15.973 -20.080 1.00 80.06 311 THR A C 1
ATOM 2471 O O . THR A 1 311 ? 15.683 -15.220 -21.010 1.00 80.06 311 THR A O 1
ATOM 2474 N N . VAL A 1 312 ? 14.131 -16.284 -19.781 1.00 78.19 312 VAL A N 1
ATOM 2475 C CA . VAL A 1 312 ? 12.973 -15.825 -20.541 1.00 78.19 312 VAL A CA 1
ATOM 2476 C C . VAL A 1 312 ? 12.748 -14.347 -20.253 1.00 78.19 312 VAL A C 1
ATOM 2478 O O . VAL A 1 312 ? 12.424 -13.943 -19.138 1.00 78.19 312 VAL A O 1
ATOM 2481 N N . SER A 1 313 ? 12.890 -13.521 -21.284 1.00 77.69 313 SER A N 1
ATOM 2482 C CA . SER A 1 313 ? 12.526 -12.113 -21.204 1.00 77.69 313 SER A CA 1
ATOM 2483 C C . SER A 1 313 ? 11.013 -11.968 -21.033 1.00 77.69 313 SER A C 1
ATOM 2485 O O . SER A 1 313 ? 10.236 -12.480 -21.843 1.00 77.69 313 SER A O 1
ATOM 2487 N N . VAL A 1 314 ? 10.593 -11.226 -20.013 1.00 81.06 314 VAL A N 1
ATOM 2488 C CA . VAL A 1 314 ? 9.181 -10.908 -19.781 1.00 81.06 314 VAL A CA 1
ATOM 2489 C C . VAL A 1 314 ? 8.730 -9.858 -20.794 1.00 81.06 314 VAL A C 1
ATOM 2491 O O . VAL A 1 314 ? 9.422 -8.865 -21.016 1.00 81.06 314 VAL A O 1
ATOM 2494 N N . SER A 1 315 ? 7.567 -10.075 -21.414 1.00 83.19 315 SER A N 1
ATOM 2495 C CA . SER A 1 315 ? 6.996 -9.129 -22.379 1.00 83.19 315 SER A CA 1
ATOM 2496 C C . SER A 1 315 ? 6.822 -7.741 -21.753 1.00 83.19 315 SER A C 1
ATOM 2498 O O . SER A 1 315 ? 6.266 -7.608 -20.660 1.00 83.19 315 SER A O 1
ATOM 2500 N N . SER A 1 316 ? 7.249 -6.697 -22.467 1.00 76.31 316 SER A N 1
ATOM 2501 C CA . SER A 1 316 ? 7.121 -5.302 -22.026 1.00 76.31 316 SER A CA 1
ATOM 2502 C C . SER A 1 316 ? 5.666 -4.899 -21.775 1.00 76.31 316 SER A C 1
ATOM 2504 O O . SER A 1 316 ? 5.393 -4.148 -20.842 1.00 76.31 316 SER A O 1
ATOM 2506 N N . LEU A 1 317 ? 4.724 -5.458 -22.543 1.00 79.62 317 LEU A N 1
ATOM 2507 C CA . LEU A 1 317 ? 3.292 -5.249 -22.339 1.00 79.62 317 LEU A CA 1
ATOM 2508 C C . LEU A 1 317 ? 2.843 -5.767 -20.966 1.00 79.62 317 LEU A C 1
ATOM 2510 O O . LEU A 1 317 ? 2.108 -5.088 -20.257 1.00 79.62 317 LEU A O 1
ATOM 2514 N N . TYR A 1 318 ? 3.311 -6.952 -20.568 1.00 84.00 318 TYR A N 1
ATOM 2515 C CA . TYR A 1 318 ? 2.961 -7.538 -19.273 1.00 84.00 318 TYR A CA 1
ATOM 2516 C C . TYR A 1 318 ? 3.515 -6.703 -18.113 1.00 84.00 318 TYR A C 1
ATOM 2518 O O . TYR A 1 318 ? 2.805 -6.431 -17.146 1.00 84.00 318 TYR A O 1
ATOM 2526 N N . VAL A 1 319 ? 4.758 -6.228 -18.245 1.00 83.69 319 VAL A N 1
ATOM 2527 C CA . VAL A 1 319 ? 5.382 -5.300 -17.291 1.00 83.69 319 VAL A CA 1
ATOM 2528 C C . VAL A 1 319 ? 4.559 -4.017 -17.146 1.00 83.69 319 VAL A C 1
ATOM 2530 O O . VAL A 1 319 ? 4.276 -3.604 -16.023 1.00 83.69 319 VAL A O 1
ATOM 2533 N N . GLN A 1 320 ? 4.131 -3.412 -18.258 1.00 80.88 320 GLN A N 1
ATOM 2534 C CA . GLN A 1 320 ? 3.303 -2.203 -18.239 1.00 80.88 320 GLN A CA 1
ATOM 2535 C C . GLN A 1 320 ? 1.952 -2.439 -17.559 1.00 80.88 320 GLN A C 1
ATOM 2537 O O . GLN A 1 320 ? 1.563 -1.648 -16.706 1.00 80.88 320 GLN A O 1
ATOM 2542 N N . VAL A 1 321 ? 1.268 -3.546 -17.868 1.00 85.19 321 VAL A N 1
ATOM 2543 C CA . VAL A 1 321 ? -0.011 -3.901 -17.230 1.00 85.19 321 VAL A CA 1
ATOM 2544 C C . VAL A 1 321 ? 0.152 -4.054 -15.718 1.00 85.19 321 VAL A C 1
ATOM 2546 O O . VAL A 1 321 ? -0.650 -3.523 -14.951 1.00 85.19 321 VAL A O 1
ATOM 2549 N N . VAL A 1 322 ? 1.203 -4.742 -15.270 1.00 89.69 322 VAL A N 1
ATOM 2550 C CA . VAL A 1 322 ? 1.472 -4.926 -13.838 1.00 89.69 322 VAL A CA 1
ATOM 2551 C C . VAL A 1 322 ? 1.772 -3.596 -13.139 1.00 89.69 322 VAL A C 1
ATOM 2553 O O . VAL A 1 322 ? 1.277 -3.364 -12.034 1.00 89.69 322 VAL A O 1
ATOM 2556 N N . LEU A 1 323 ? 2.523 -2.699 -13.783 1.00 85.94 323 LEU A N 1
ATOM 2557 C CA . LEU A 1 323 ? 2.778 -1.358 -13.254 1.00 85.94 323 LEU A CA 1
ATOM 2558 C C . LEU A 1 323 ? 1.493 -0.522 -13.166 1.00 85.94 323 LEU A C 1
ATOM 2560 O O . LEU A 1 323 ? 1.224 0.042 -12.107 1.00 85.94 323 LEU A O 1
ATOM 2564 N N . SER A 1 324 ? 0.659 -0.516 -14.208 1.00 86.00 324 SER A N 1
ATOM 2565 C CA . SER A 1 324 ? -0.650 0.156 -14.202 1.00 86.00 324 SER A CA 1
ATOM 2566 C C . SER A 1 324 ? -1.555 -0.345 -13.077 1.00 86.00 324 SER A C 1
ATOM 2568 O O . SER A 1 324 ? -2.140 0.446 -12.340 1.00 86.00 324 SER A O 1
ATOM 2570 N N . ILE A 1 325 ? -1.610 -1.662 -12.849 1.00 88.50 325 ILE A N 1
ATOM 2571 C CA . ILE A 1 325 ? -2.361 -2.236 -11.721 1.00 88.50 325 ILE A CA 1
ATOM 2572 C C . ILE A 1 325 ? -1.835 -1.696 -10.381 1.00 88.50 325 ILE A C 1
ATOM 2574 O O . ILE A 1 325 ? -2.630 -1.314 -9.517 1.00 88.50 325 ILE A O 1
ATOM 2578 N N . SER A 1 326 ? -0.513 -1.617 -10.204 1.00 90.06 326 SER A N 1
ATOM 2579 C CA . SER A 1 326 ? 0.100 -1.047 -8.996 1.00 90.06 326 SER A CA 1
ATOM 2580 C C . SER A 1 326 ? -0.291 0.424 -8.784 1.00 90.06 326 SER A C 1
ATOM 2582 O O . SER A 1 326 ? -0.664 0.823 -7.671 1.00 90.06 326 SER A O 1
ATOM 2584 N N . TYR A 1 327 ? -0.287 1.222 -9.855 1.00 87.69 327 TYR A N 1
ATOM 2585 C CA . TYR A 1 327 ? -0.706 2.625 -9.828 1.00 87.69 327 TYR A CA 1
ATOM 2586 C C . TYR A 1 327 ? -2.194 2.768 -9.487 1.00 87.69 327 TYR A C 1
ATOM 2588 O O . TYR A 1 327 ? -2.545 3.499 -8.561 1.00 87.69 327 TYR A O 1
ATOM 2596 N N . LEU A 1 328 ? -3.076 1.992 -10.122 1.00 87.00 328 LEU A N 1
ATOM 2597 C CA . LEU A 1 328 ? -4.512 1.988 -9.823 1.00 87.00 328 LEU A CA 1
ATOM 2598 C C . LEU A 1 328 ? -4.801 1.644 -8.359 1.00 87.00 328 LEU A C 1
ATOM 2600 O O . LEU A 1 328 ? -5.622 2.291 -7.706 1.00 87.00 328 LEU A O 1
ATOM 2604 N N . ILE A 1 329 ? -4.109 0.653 -7.800 1.00 89.31 329 ILE A N 1
ATOM 2605 C CA . ILE A 1 329 ? -4.310 0.250 -6.401 1.00 89.31 329 ILE A CA 1
ATOM 2606 C C . ILE A 1 329 ? -3.858 1.343 -5.428 1.00 89.31 329 ILE A C 1
ATOM 2608 O O . ILE A 1 329 ? -4.486 1.526 -4.379 1.00 89.31 329 ILE A O 1
ATOM 2612 N N . SER A 1 330 ? -2.821 2.099 -5.787 1.00 85.88 330 SER A N 1
ATOM 2613 C CA . SER A 1 330 ? -2.359 3.270 -5.031 1.00 85.88 330 SER A CA 1
ATOM 2614 C C . SER A 1 330 ? -3.435 4.368 -4.954 1.00 85.88 330 SER A C 1
ATOM 2616 O O . SER A 1 330 ? -3.531 5.065 -3.947 1.00 85.88 330 SER A O 1
ATOM 2618 N N . ILE A 1 331 ? -4.328 4.457 -5.948 1.00 85.06 331 ILE A N 1
ATOM 2619 C CA . ILE A 1 331 ? -5.498 5.357 -5.956 1.00 85.06 331 ILE A CA 1
ATOM 2620 C C . ILE A 1 331 ? -6.658 4.775 -5.130 1.00 85.06 331 ILE A C 1
ATOM 2622 O O . ILE A 1 331 ? -7.312 5.476 -4.351 1.00 85.06 331 ILE A O 1
ATOM 2626 N N . VAL A 1 332 ? -6.920 3.473 -5.276 1.00 87.25 332 VAL A N 1
ATOM 2627 C CA . VAL A 1 332 ? -8.046 2.787 -4.618 1.00 87.25 332 V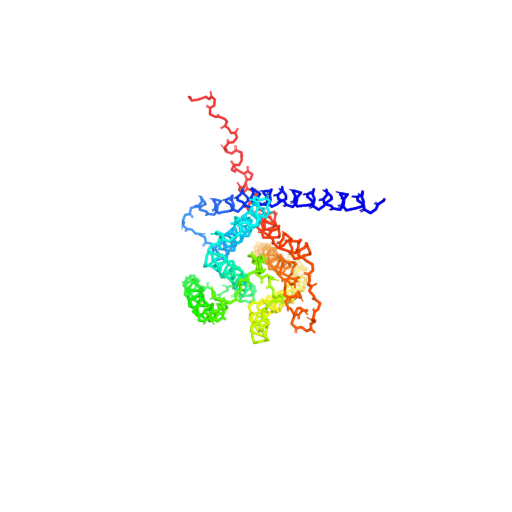AL A CA 1
ATOM 2628 C C . VAL A 1 332 ? -7.849 2.688 -3.101 1.00 87.25 332 VAL A C 1
ATOM 2630 O O . VAL A 1 332 ? -8.820 2.756 -2.342 1.00 87.25 332 VAL A O 1
ATOM 2633 N N . ALA A 1 333 ? -6.613 2.552 -2.617 1.00 85.50 333 ALA A N 1
ATOM 2634 C CA . ALA A 1 333 ? -6.341 2.373 -1.192 1.00 85.50 333 ALA A CA 1
ATOM 2635 C C . ALA A 1 333 ? -6.868 3.543 -0.320 1.00 85.50 333 ALA A C 1
ATOM 2637 O O . ALA A 1 333 ? -7.657 3.281 0.599 1.00 85.50 333 ALA A O 1
ATOM 2638 N N . PRO A 1 334 ? -6.549 4.822 -0.604 1.00 79.31 334 PRO A N 1
ATOM 2639 C CA . PRO A 1 334 ? -7.143 5.967 0.088 1.00 79.31 334 PRO A CA 1
ATOM 2640 C C . PRO A 1 334 ? -8.676 6.025 -0.010 1.00 79.31 334 PRO A C 1
ATOM 2642 O O . PRO A 1 334 ? -9.341 6.326 0.987 1.00 79.31 334 PRO A O 1
ATOM 2645 N N . MET A 1 335 ? -9.264 5.672 -1.161 1.00 82.44 335 MET A N 1
ATOM 2646 C CA . MET A 1 335 ? -10.726 5.612 -1.327 1.00 82.44 335 MET A CA 1
ATOM 2647 C C . MET A 1 335 ? -11.375 4.600 -0.389 1.00 82.44 335 MET A C 1
ATOM 2649 O O . MET A 1 335 ? -12.362 4.910 0.280 1.00 82.44 335 MET A O 1
ATOM 2653 N N . LEU A 1 336 ? -10.817 3.394 -0.292 1.00 86.75 336 LEU A N 1
ATOM 2654 C CA . LEU A 1 336 ? -11.338 2.357 0.598 1.00 86.75 336 LEU A CA 1
ATOM 2655 C C . LEU A 1 336 ? -11.280 2.804 2.064 1.00 86.75 336 LEU A C 1
ATOM 2657 O O . LEU A 1 336 ? -12.208 2.537 2.836 1.00 86.75 336 LEU A O 1
ATOM 2661 N N . LEU A 1 337 ? -10.231 3.538 2.446 1.00 81.94 337 LEU A N 1
ATOM 2662 C CA . LEU A 1 337 ? -10.125 4.140 3.775 1.00 81.94 337 LEU A CA 1
ATOM 2663 C C . LEU A 1 337 ? -11.177 5.235 3.997 1.00 81.94 337 LEU A C 1
ATOM 2665 O O . LEU A 1 337 ? -11.765 5.292 5.085 1.00 81.94 337 LEU A O 1
ATOM 2669 N N . LEU A 1 338 ? -11.456 6.059 2.981 1.00 79.12 338 LEU A N 1
ATOM 2670 C CA . LEU A 1 338 ? -12.502 7.083 3.029 1.00 79.12 338 LEU A CA 1
ATOM 2671 C C . LEU A 1 338 ? -13.894 6.462 3.192 1.00 79.12 338 LEU A C 1
ATOM 2673 O O . LEU A 1 338 ? -14.630 6.817 4.117 1.00 79.12 338 LEU A O 1
ATOM 2677 N N . VAL A 1 339 ? -14.236 5.493 2.339 1.00 83.56 339 VAL A N 1
ATOM 2678 C CA . VAL A 1 339 ? -15.550 4.833 2.307 1.00 83.56 339 VAL A CA 1
ATOM 2679 C C . VAL A 1 339 ? -15.822 4.057 3.597 1.00 83.56 339 VAL A C 1
ATOM 2681 O O . VAL A 1 339 ? -16.954 3.995 4.068 1.00 83.56 339 VAL A O 1
ATOM 2684 N N . ARG A 1 340 ? -14.806 3.472 4.235 1.00 83.56 340 ARG A N 1
ATOM 2685 C CA . ARG A 1 340 ? -15.023 2.701 5.472 1.00 83.56 340 ARG A CA 1
ATOM 2686 C C . ARG A 1 340 ? -15.096 3.564 6.726 1.00 83.56 340 ARG A C 1
ATOM 2688 O O . ARG A 1 340 ? -15.671 3.138 7.733 1.00 83.56 340 ARG A O 1
ATOM 2695 N N . ASN A 1 341 ? -14.555 4.777 6.698 1.00 79.31 341 ASN A N 1
ATOM 2696 C CA . ASN A 1 341 ? -14.544 5.651 7.859 1.00 79.31 341 ASN A CA 1
ATOM 2697 C C . ASN A 1 341 ? -15.799 6.536 7.891 1.00 79.31 341 ASN A C 1
ATOM 2699 O O . ASN A 1 341 ? -15.811 7.641 7.358 1.00 79.31 341 ASN A O 1
ATOM 2703 N N . ARG A 1 342 ? -16.851 6.079 8.590 1.00 79.69 342 ARG A N 1
ATOM 2704 C CA . ARG A 1 342 ? -18.134 6.808 8.725 1.00 79.69 342 ARG A CA 1
ATOM 2705 C C . ARG A 1 342 ? -17.981 8.260 9.171 1.00 79.69 342 ARG A C 1
ATOM 2707 O O . ARG A 1 342 ? -18.733 9.114 8.719 1.00 79.69 342 ARG A O 1
ATOM 2714 N N . LYS A 1 343 ? -17.015 8.548 10.054 1.00 76.62 343 LYS A N 1
ATOM 2715 C CA . LYS A 1 343 ? -16.747 9.931 10.473 1.00 76.62 343 LYS A CA 1
ATOM 2716 C C . LYS A 1 343 ? -16.274 10.750 9.279 1.00 76.62 343 LYS A C 1
ATOM 2718 O O . LYS A 1 343 ? -16.768 11.844 9.056 1.00 76.62 343 LYS A O 1
ATOM 2723 N N . LEU A 1 344 ? -15.339 10.210 8.506 1.00 71.25 344 LEU A N 1
ATOM 2724 C CA . LEU A 1 344 ? -14.854 10.831 7.277 1.00 71.25 344 LEU A CA 1
ATOM 2725 C C . LEU A 1 344 ? -15.995 11.058 6.284 1.00 71.25 344 LEU A C 1
ATOM 2727 O O . LEU A 1 344 ? -16.161 12.178 5.820 1.00 71.25 344 LEU A O 1
ATOM 2731 N N . GLN A 1 345 ? -16.841 10.049 6.058 1.00 78.75 345 GLN A N 1
ATOM 2732 C CA . GLN A 1 345 ? -18.015 10.173 5.192 1.00 78.75 345 GLN A CA 1
ATOM 2733 C C . GLN A 1 345 ? -18.960 11.290 5.643 1.00 78.75 345 GLN A C 1
ATOM 2735 O O . GLN A 1 345 ? -19.387 12.087 4.814 1.00 78.75 345 GLN A O 1
ATOM 2740 N N . SER A 1 346 ? -19.276 11.383 6.943 1.00 80.38 346 SER A N 1
ATOM 2741 C CA . SER A 1 346 ? -20.138 12.459 7.447 1.00 80.38 346 SER A CA 1
ATOM 2742 C C . SER A 1 346 ? -19.528 13.840 7.218 1.00 80.38 346 SER A C 1
ATOM 2744 O O . SER A 1 346 ? -20.253 14.776 6.903 1.00 80.38 346 SER A O 1
ATOM 2746 N N . TYR A 1 347 ? -18.201 13.966 7.314 1.00 73.81 347 TYR A N 1
ATOM 2747 C CA . TYR A 1 347 ? -17.529 15.233 7.034 1.00 73.81 347 TYR A CA 1
ATOM 2748 C C . TYR A 1 347 ? -17.509 15.568 5.547 1.00 73.81 347 TYR A C 1
ATOM 2750 O O . TYR A 1 347 ? -17.798 16.704 5.203 1.00 73.81 347 TYR A O 1
ATOM 2758 N N . VAL A 1 348 ? -17.207 14.604 4.673 1.00 75.69 348 VAL A N 1
ATOM 2759 C CA . VAL A 1 348 ? -17.244 14.813 3.217 1.00 75.69 348 VAL A CA 1
ATOM 2760 C C . VAL A 1 348 ? -18.646 15.253 2.792 1.00 75.69 348 VAL A C 1
ATOM 2762 O O . VAL A 1 348 ? -18.788 16.264 2.115 1.00 75.69 348 VAL A O 1
ATOM 2765 N N . LYS A 1 349 ? -19.692 14.578 3.289 1.00 82.88 349 LYS A N 1
ATOM 2766 C CA . LYS A 1 349 ? -21.089 14.986 3.066 1.00 82.88 349 LYS A CA 1
ATOM 2767 C C . LYS A 1 349 ? -21.373 16.400 3.577 1.00 82.88 349 LYS A C 1
ATOM 2769 O O . LYS A 1 349 ? -22.014 17.175 2.879 1.00 82.88 349 LYS A O 1
ATOM 2774 N N . SER A 1 350 ? -20.887 16.741 4.772 1.00 83.06 350 SER A N 1
ATOM 2775 C CA . SER A 1 350 ? -21.035 18.091 5.326 1.00 83.06 350 SER A CA 1
ATOM 2776 C C . SER A 1 350 ? -20.325 19.146 4.478 1.00 83.06 350 SER A C 1
ATOM 2778 O O . SER A 1 350 ? -20.877 20.221 4.308 1.00 83.06 350 SER A O 1
ATOM 2780 N N . TRP A 1 351 ? -19.135 18.846 3.953 1.00 79.44 351 TRP A N 1
ATOM 2781 C CA . TRP A 1 351 ? -18.342 19.762 3.132 1.00 79.44 351 TRP A CA 1
ATOM 2782 C C . TRP A 1 351 ? -19.018 20.051 1.792 1.00 79.44 351 TRP A C 1
ATOM 2784 O O . TRP A 1 351 ? -19.139 21.212 1.406 1.00 79.44 351 TRP A O 1
ATOM 2794 N N . PHE A 1 352 ? -19.523 19.009 1.124 1.00 82.31 352 PHE A N 1
ATOM 2795 C CA . PHE A 1 352 ? -20.320 19.189 -0.086 1.00 82.31 352 PHE A CA 1
ATOM 2796 C C . PHE A 1 352 ? -21.579 20.004 0.204 1.00 82.31 352 PHE A C 1
ATOM 2798 O O . PHE A 1 352 ? -21.866 20.918 -0.550 1.00 82.31 352 PHE A O 1
ATOM 2805 N N . LYS A 1 353 ? -22.263 19.760 1.332 1.00 84.94 353 LYS A N 1
ATOM 2806 C CA . LYS A 1 353 ? -23.459 20.524 1.717 1.00 84.94 353 LYS A CA 1
ATOM 2807 C C . LYS A 1 353 ? -23.170 22.002 2.010 1.00 84.94 353 LYS A C 1
ATOM 2809 O O . LYS A 1 353 ? -23.997 22.843 1.689 1.00 84.94 353 LYS A O 1
ATOM 2814 N N . THR A 1 354 ? -22.034 22.327 2.634 1.00 82.69 354 THR A N 1
ATOM 2815 C CA . THR A 1 354 ? -21.674 23.723 2.944 1.00 82.69 354 THR A CA 1
ATOM 2816 C C . THR A 1 354 ? -21.199 24.499 1.722 1.00 82.69 354 THR A C 1
ATOM 2818 O O . THR A 1 354 ? -21.434 25.696 1.660 1.00 82.69 354 THR A O 1
ATOM 2821 N N . ASN A 1 355 ? -20.552 23.838 0.757 1.00 77.44 355 ASN A N 1
ATOM 2822 C CA . ASN A 1 355 ? -20.035 24.500 -0.447 1.00 77.44 355 ASN A CA 1
ATOM 2823 C C . ASN A 1 355 ? -20.996 24.432 -1.643 1.00 77.44 355 ASN A C 1
ATOM 2825 O O . ASN A 1 355 ? -20.761 25.109 -2.636 1.00 77.44 355 ASN A O 1
ATOM 2829 N N . SER A 1 356 ? -22.053 23.616 -1.578 1.00 74.50 356 SER A N 1
ATOM 2830 C CA . SER A 1 356 ? -23.116 23.583 -2.590 1.00 74.50 356 SER A CA 1
ATOM 2831 C C . SER A 1 356 ? -24.144 24.704 -2.420 1.00 74.50 356 SER A C 1
ATOM 2833 O O . SER A 1 356 ? -25.054 24.807 -3.235 1.00 74.50 356 SER A O 1
ATOM 2835 N N . VAL A 1 357 ? -24.044 25.513 -1.360 1.00 63.47 357 VAL A N 1
ATOM 2836 C CA . VAL A 1 357 ? -24.812 26.758 -1.242 1.00 63.47 357 VAL A CA 1
ATOM 2837 C C . VAL A 1 357 ? -24.109 27.776 -2.136 1.00 63.47 357 VAL A C 1
ATOM 2839 O O . VAL A 1 357 ? -23.005 28.219 -1.827 1.00 63.47 357 VAL A O 1
ATOM 2842 N N . SER A 1 358 ? -24.696 28.024 -3.305 1.00 52.62 358 SER A N 1
ATOM 2843 C CA . SER A 1 358 ? -24.105 28.825 -4.374 1.00 52.62 358 SER A CA 1
ATOM 2844 C C . SER A 1 358 ? -23.874 30.282 -3.957 1.00 52.62 358 SER A C 1
ATOM 2846 O O . SER A 1 358 ? -24.728 30.847 -3.275 1.00 52.62 358 SER A O 1
ATOM 2848 N N . PRO A 1 359 ? -22.807 30.930 -4.452 1.00 54.41 359 PRO A N 1
ATOM 2849 C CA . PRO A 1 359 ? -22.530 32.355 -4.258 1.00 54.41 359 PRO A CA 1
ATOM 2850 C C . PRO A 1 359 ? -23.414 33.264 -5.140 1.00 54.41 359 PRO A C 1
ATOM 2852 O O . PRO A 1 359 ? -22.931 34.257 -5.661 1.00 54.41 359 PRO A O 1
ATOM 2855 N N . ILE A 1 360 ? -24.683 32.909 -5.373 1.00 57.59 360 ILE A N 1
ATOM 2856 C CA . ILE A 1 360 ? -25.572 33.677 -6.271 1.00 57.59 360 ILE A CA 1
ATOM 2857 C C . ILE A 1 360 ? -26.246 34.864 -5.550 1.00 57.59 360 ILE A C 1
ATOM 2859 O O . ILE A 1 360 ? -26.754 35.753 -6.219 1.00 57.59 360 ILE A O 1
ATOM 2863 N N . ASP A 1 361 ? -26.140 34.960 -4.220 1.00 54.38 361 ASP A N 1
ATOM 2864 C CA . ASP A 1 361 ? -26.716 36.069 -3.437 1.00 54.38 361 ASP A CA 1
ATOM 2865 C C . ASP A 1 361 ? -25.653 36.902 -2.681 1.00 54.38 361 ASP A C 1
ATOM 2867 O O . ASP A 1 361 ? -25.853 37.252 -1.514 1.00 54.38 361 ASP A O 1
ATOM 2871 N N . GLN A 1 362 ? -24.502 37.197 -3.304 1.00 49.50 362 GLN A N 1
ATOM 2872 C CA . GLN A 1 362 ? -23.554 38.210 -2.801 1.00 49.50 362 GLN A CA 1
ATOM 2873 C C . GLN A 1 362 ? -23.115 39.192 -3.878 1.00 49.50 362 GLN A C 1
ATOM 2875 O O . GLN A 1 362 ? -22.668 38.724 -4.949 1.00 49.50 362 GLN A O 1
#